Protein AF-A0A090WTW7-F1 (afdb_monomer_lite)

Sequence (293 aa):
MCQPIRVTKTFQPVNIKSKGSYGQWIDTGTNSAGWIRLRLKNLKKGQQVTIYYGEHLDPTSSGQPGRLQQMAYIGKGAAEEFAECRFSYKGYRYVQVKGYKTKITKDDVEVKFVHSDVPLVGNFESSDKTVDAVHDICRKSLIFNLHSIVTDCPNREKNGWLGDAVTGVEFGMANYDLAALMTKFTRDIFDTQTTEGALSPIAPANNYRKGKSTLWSSAGVHIPWYMYQYYGDTRLFENYWENMMRWVEYSWRNNNSKTKDGMFAEIYNDWVPPYDATYRGGGKLEVMKLSLL

Structure (mmCIF, N/CA/C/O backbone):
data_AF-A0A090WTW7-F1
#
_entry.id   AF-A0A090WTW7-F1
#
loop_
_atom_site.group_PDB
_atom_site.id
_atom_site.type_symbol
_atom_site.label_atom_id
_atom_site.label_alt_id
_atom_site.label_comp_id
_atom_site.label_asym_id
_atom_site.label_entity_id
_atom_site.label_seq_id
_atom_site.pdbx_PDB_ins_code
_atom_site.Cartn_x
_atom_site.Cartn_y
_atom_site.Cartn_z
_atom_site.occupancy
_atom_site.B_iso_or_equiv
_atom_site.auth_seq_id
_atom_site.auth_comp_id
_atom_site.auth_asym_id
_atom_site.auth_atom_id
_atom_site.pdbx_PDB_model_num
ATOM 1 N N . MET A 1 1 ? -9.842 -3.564 -17.906 1.00 64.31 1 MET A N 1
ATOM 2 C CA . MET A 1 1 ? -10.206 -3.058 -16.560 1.00 64.31 1 MET A CA 1
ATOM 3 C C . MET A 1 1 ? -9.353 -3.802 -15.543 1.00 64.31 1 MET A C 1
ATOM 5 O O . MET A 1 1 ? -9.198 -5.001 -15.723 1.00 64.31 1 MET A O 1
ATOM 9 N N . CYS A 1 2 ? -8.761 -3.126 -14.553 1.00 88.88 2 CYS A N 1
ATOM 10 C CA . CYS A 1 2 ? -7.989 -3.783 -13.485 1.00 88.88 2 CYS A CA 1
ATOM 11 C C . CYS A 1 2 ? -8.899 -4.224 -12.329 1.00 88.88 2 CYS A C 1
ATOM 13 O O . CYS A 1 2 ? -10.028 -3.738 -12.213 1.00 88.88 2 CYS A O 1
ATOM 15 N N . GLN A 1 3 ? -8.410 -5.120 -11.467 1.00 92.31 3 GLN A N 1
ATOM 16 C CA . GLN A 1 3 ? -9.140 -5.552 -10.276 1.00 92.31 3 GLN A CA 1
ATOM 17 C C . GLN A 1 3 ? -9.430 -4.345 -9.361 1.00 92.31 3 GLN A C 1
ATOM 19 O O . GLN A 1 3 ? -8.540 -3.517 -9.133 1.00 92.31 3 GLN A O 1
ATOM 24 N N . PRO A 1 4 ? -10.666 -4.200 -8.848 1.00 96.75 4 PRO A N 1
ATOM 25 C CA . PRO A 1 4 ? -11.023 -3.095 -7.969 1.00 96.75 4 PRO A CA 1
ATOM 26 C C . PRO A 1 4 ? -10.433 -3.291 -6.569 1.00 96.75 4 PRO A C 1
ATOM 28 O O . PRO A 1 4 ? -10.139 -4.408 -6.148 1.00 96.75 4 PRO A O 1
ATOM 31 N N . ILE A 1 5 ? -10.341 -2.202 -5.810 1.00 97.75 5 ILE A N 1
ATOM 32 C CA . ILE A 1 5 ? -10.064 -2.271 -4.373 1.00 97.75 5 ILE A CA 1
ATOM 33 C C . ILE A 1 5 ? -11.323 -2.768 -3.655 1.00 97.75 5 ILE A C 1
ATOM 35 O O . ILE A 1 5 ? -12.412 -2.229 -3.871 1.00 97.75 5 ILE A O 1
ATOM 39 N N . ARG A 1 6 ? -11.183 -3.775 -2.789 1.00 97.75 6 ARG A N 1
ATOM 40 C CA . ARG A 1 6 ? -12.284 -4.338 -1.992 1.00 97.75 6 ARG A CA 1
ATOM 41 C C . ARG A 1 6 ? -11.883 -4.537 -0.539 1.00 97.75 6 ARG A C 1
ATOM 43 O O . ARG A 1 6 ? -10.703 -4.574 -0.209 1.00 97.75 6 ARG A O 1
ATOM 50 N N . VAL A 1 7 ? -12.885 -4.715 0.322 1.00 98.19 7 VAL A N 1
ATOM 51 C CA . VAL A 1 7 ? -12.679 -5.387 1.608 1.00 98.19 7 VAL A CA 1
ATOM 52 C C . VAL A 1 7 ? -12.494 -6.875 1.312 1.00 98.19 7 VAL A C 1
ATOM 54 O O . VAL A 1 7 ? -13.468 -7.559 1.007 1.00 98.19 7 VAL A O 1
ATOM 57 N N . THR A 1 8 ? -11.263 -7.368 1.386 1.00 97.94 8 THR A N 1
ATOM 58 C CA . THR A 1 8 ? -10.912 -8.752 1.017 1.00 97.94 8 THR A CA 1
ATOM 59 C C . THR A 1 8 ? -10.988 -9.714 2.198 1.00 97.94 8 THR A C 1
ATOM 61 O O . THR A 1 8 ? -11.183 -10.914 2.023 1.00 97.94 8 THR A O 1
ATOM 64 N N . LYS A 1 9 ? -10.883 -9.198 3.429 1.00 97.88 9 LYS A N 1
ATOM 65 C CA . LYS A 1 9 ? -11.042 -9.983 4.658 1.00 97.88 9 LYS A CA 1
ATOM 66 C C . LYS A 1 9 ? -11.656 -9.148 5.775 1.00 97.88 9 LYS A C 1
ATOM 68 O O . LYS A 1 9 ? -11.300 -7.986 5.961 1.00 97.88 9 LYS A O 1
ATOM 73 N N . THR A 1 10 ? -12.553 -9.768 6.541 1.00 98.44 10 THR A N 1
ATOM 74 C CA . THR A 1 10 ? -13.079 -9.234 7.805 1.00 98.44 10 THR A CA 1
ATOM 75 C C . THR A 1 10 ? -12.818 -10.230 8.928 1.00 98.44 10 THR A C 1
ATOM 77 O O . THR A 1 10 ? -13.075 -11.419 8.755 1.00 98.44 10 THR A O 1
ATOM 80 N N . PHE A 1 11 ? -12.311 -9.766 10.069 1.00 98.50 11 PHE A N 1
ATOM 81 C CA . PHE A 1 11 ? -12.076 -10.605 11.249 1.00 98.50 11 PHE A CA 1
ATOM 82 C C . PHE A 1 11 ? -12.073 -9.771 12.536 1.00 98.50 11 PHE A C 1
ATOM 84 O O . PHE A 1 11 ? -12.052 -8.543 12.493 1.00 98.50 11 PHE A O 1
ATOM 91 N N . GLN A 1 12 ? -12.109 -10.439 13.686 1.00 98.62 12 GLN A N 1
ATOM 92 C CA . GLN A 1 12 ? -12.058 -9.793 14.998 1.00 98.62 12 GLN A CA 1
ATOM 93 C C . GLN A 1 12 ? -10.611 -9.578 15.470 1.00 98.62 12 GLN A C 1
ATOM 95 O O . GLN A 1 12 ? -9.732 -10.373 15.133 1.00 98.62 12 GLN A O 1
ATOM 100 N N . PRO A 1 13 ? -10.339 -8.556 16.298 1.00 98.44 13 PRO A N 1
ATOM 101 C CA . PRO A 1 13 ? -9.007 -8.340 16.848 1.00 98.44 13 PRO A CA 1
ATOM 102 C C . PRO A 1 13 ? -8.596 -9.441 17.834 1.00 98.44 13 PRO A C 1
ATOM 104 O O . PRO A 1 13 ? -9.422 -10.053 18.520 1.00 98.44 13 PRO A O 1
ATOM 107 N N . VAL A 1 14 ? -7.286 -9.647 17.982 1.00 98.44 14 VAL A N 1
ATOM 108 C CA . VAL A 1 14 ? -6.750 -10.674 18.888 1.00 98.44 14 VAL A CA 1
ATOM 109 C C . VAL A 1 14 ? -6.777 -10.232 20.349 1.00 98.44 14 VAL A C 1
ATOM 111 O O . VAL A 1 14 ? -6.921 -11.078 21.235 1.00 98.44 14 VAL A O 1
ATOM 114 N N . ASN A 1 15 ? -6.708 -8.924 20.622 1.00 98.19 15 ASN A N 1
ATOM 115 C CA . ASN A 1 15 ? -6.684 -8.392 21.984 1.00 98.19 15 ASN A CA 1
ATOM 116 C C . ASN A 1 15 ? -7.292 -6.986 22.088 1.00 98.19 15 ASN A C 1
ATOM 118 O O . ASN A 1 15 ? -7.131 -6.170 21.183 1.00 98.19 15 ASN A O 1
ATOM 122 N N . ILE A 1 16 ? -7.934 -6.691 23.224 1.00 98.00 16 ILE A N 1
ATOM 123 C CA . ILE A 1 16 ? -8.439 -5.357 23.571 1.00 98.00 16 ILE A CA 1
ATOM 124 C C . ILE A 1 16 ? -8.100 -5.061 25.033 1.00 98.00 16 ILE A C 1
ATOM 126 O O . ILE A 1 1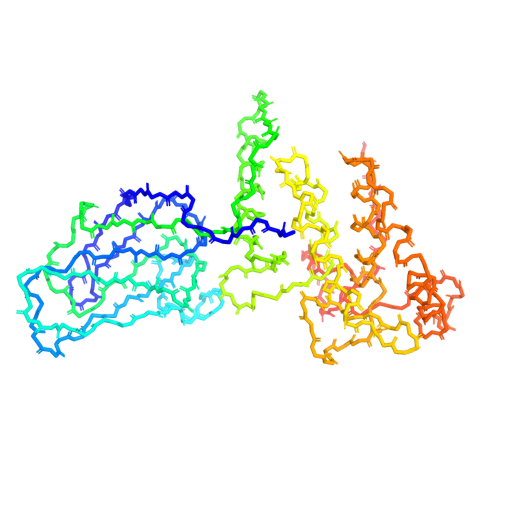6 ? -8.422 -5.844 25.926 1.00 98.00 16 ILE A O 1
ATOM 130 N N . LYS A 1 17 ? -7.466 -3.915 25.288 1.00 95.25 17 LYS A N 1
ATOM 131 C CA . LYS A 1 17 ? -7.082 -3.448 26.626 1.00 95.25 17 LYS A CA 1
ATOM 132 C C . LYS A 1 17 ? -7.617 -2.044 26.880 1.00 95.25 17 LYS A C 1
ATOM 134 O O . LYS A 1 17 ? -7.372 -1.133 26.096 1.00 95.25 17 LYS A O 1
ATOM 139 N N . SER A 1 18 ? -8.286 -1.841 28.011 1.00 88.94 18 SER A N 1
ATOM 140 C CA . SER A 1 18 ? -8.614 -0.494 28.489 1.00 88.94 18 SER A CA 1
ATOM 141 C C . SER A 1 18 ? -7.424 0.091 29.249 1.00 88.94 18 SER A C 1
ATOM 143 O O . SER A 1 18 ? -6.838 -0.597 30.082 1.00 88.94 18 SER A O 1
ATOM 145 N N . LYS A 1 19 ? -7.084 1.357 28.991 1.00 85.81 19 LYS A N 1
ATOM 146 C CA . LYS A 1 19 ? -6.134 2.132 29.806 1.00 85.81 19 LYS A CA 1
ATOM 147 C C . LYS A 1 19 ? -6.836 3.315 30.484 1.00 85.81 19 LYS A C 1
ATOM 149 O O . LYS A 1 19 ? -6.327 4.433 30.494 1.00 85.81 19 LYS A O 1
ATOM 154 N N . GLY A 1 20 ? -8.035 3.082 31.022 1.00 80.81 20 GLY A N 1
ATOM 155 C CA . GLY A 1 20 ? -8.785 4.082 31.785 1.00 80.81 20 GLY A CA 1
ATOM 156 C C . GLY A 1 20 ? -9.113 5.333 30.965 1.00 80.81 20 GLY A C 1
ATOM 157 O O . GLY A 1 20 ? -9.664 5.240 29.868 1.00 80.81 20 GLY A O 1
ATOM 158 N N . SER A 1 21 ? -8.769 6.514 31.489 1.00 79.31 21 SER A N 1
ATOM 159 C CA . SER A 1 21 ? -9.039 7.810 30.845 1.00 79.31 21 SER A CA 1
ATOM 160 C C . SER A 1 21 ? -8.303 8.013 29.514 1.00 79.31 21 SER A C 1
ATOM 162 O O . SER A 1 21 ? -8.725 8.845 28.712 1.00 79.31 21 SER A O 1
ATOM 164 N N . TYR A 1 22 ? -7.252 7.234 29.236 1.00 84.88 22 TYR A N 1
ATOM 165 C CA . TYR A 1 22 ? -6.467 7.341 28.004 1.00 84.88 22 TYR A CA 1
ATOM 166 C C . TYR A 1 22 ? -7.100 6.632 26.795 1.00 84.88 22 TYR A C 1
ATOM 168 O O . TYR A 1 22 ? -6.604 6.782 25.675 1.00 84.88 22 TYR A O 1
ATOM 176 N N . GLY A 1 23 ? -8.188 5.880 26.996 1.00 93.25 23 GLY A N 1
ATOM 177 C CA . GLY A 1 23 ? -8.914 5.172 25.940 1.00 93.25 23 GLY A CA 1
ATOM 178 C C . GLY A 1 23 ? -8.711 3.656 25.948 1.00 93.25 23 GLY A C 1
ATOM 179 O O . GLY A 1 23 ? -8.243 3.066 26.925 1.00 93.25 23 GLY A O 1
ATOM 180 N N . GLN A 1 24 ? -9.097 3.018 24.845 1.00 97.00 24 GLN A N 1
ATOM 181 C CA . GLN A 1 24 ? -9.091 1.563 24.681 1.00 97.00 24 GLN A CA 1
ATOM 182 C C . GLN A 1 24 ? -8.215 1.172 23.487 1.00 97.00 24 GLN A C 1
ATOM 184 O O . GLN A 1 24 ? -8.391 1.701 22.393 1.00 97.00 24 GLN A O 1
ATOM 189 N N . TRP A 1 25 ? -7.256 0.276 23.713 1.00 97.56 25 TRP A N 1
ATOM 190 C CA . TRP A 1 25 ? -6.296 -0.212 22.726 1.00 97.56 25 TRP A CA 1
ATOM 191 C C . TRP A 1 25 ? -6.752 -1.542 22.160 1.00 97.56 25 TRP A C 1
ATOM 193 O O . TRP A 1 25 ? -7.166 -2.425 22.907 1.00 97.56 25 TRP A O 1
ATOM 203 N N . ILE A 1 26 ? -6.604 -1.694 20.856 1.00 98.50 26 ILE A N 1
ATOM 204 C CA . ILE A 1 26 ? -6.940 -2.891 20.102 1.00 98.50 26 ILE A CA 1
ATOM 205 C C . ILE A 1 26 ? -5.663 -3.344 19.389 1.00 98.50 26 ILE A C 1
ATOM 207 O O . ILE A 1 26 ? -5.032 -2.550 18.692 1.00 98.50 26 ILE A O 1
ATOM 211 N N . ASP A 1 27 ? -5.287 -4.610 19.565 1.00 98.56 27 ASP A N 1
ATOM 212 C CA . ASP A 1 27 ? -4.287 -5.288 18.733 1.00 98.56 27 ASP A CA 1
ATOM 213 C C . ASP A 1 27 ? -5.035 -6.179 17.741 1.00 98.56 27 ASP A C 1
ATOM 215 O O . ASP A 1 27 ? -5.760 -7.098 18.137 1.00 98.56 27 ASP A O 1
ATOM 219 N N . THR A 1 28 ? -4.876 -5.895 16.452 1.00 98.38 28 THR A N 1
ATOM 220 C CA . THR A 1 28 ? -5.474 -6.705 15.382 1.00 98.38 28 THR A CA 1
ATOM 221 C C . THR A 1 28 ? -4.712 -8.009 15.139 1.00 98.38 28 THR A C 1
ATOM 223 O O . THR A 1 28 ? -5.261 -8.933 14.553 1.00 98.38 28 THR A O 1
ATOM 226 N N . GLY A 1 29 ? -3.478 -8.120 15.639 1.00 97.50 29 GLY A N 1
ATOM 227 C CA . GLY A 1 29 ? -2.634 -9.312 15.563 1.00 97.50 29 GLY A CA 1
ATOM 228 C C . GLY A 1 29 ? -1.665 -9.324 14.385 1.00 97.50 29 GLY A C 1
ATOM 229 O O . GLY A 1 29 ? -0.719 -10.106 14.389 1.00 97.50 29 GLY A O 1
ATOM 230 N N . THR A 1 30 ? -1.839 -8.450 13.393 1.00 96.44 30 THR A N 1
ATOM 231 C CA . THR A 1 30 ? -0.948 -8.369 12.230 1.00 96.44 30 THR A CA 1
ATOM 232 C C . THR A 1 30 ? -0.948 -6.961 11.647 1.00 96.44 30 THR A C 1
ATOM 234 O O . THR A 1 30 ? -1.943 -6.250 11.764 1.00 96.44 30 THR A O 1
ATOM 237 N N . ASN A 1 31 ? 0.173 -6.537 11.060 1.00 97.12 31 ASN A N 1
ATOM 238 C CA . ASN A 1 31 ? 0.213 -5.261 10.354 1.00 97.12 31 ASN A CA 1
ATOM 239 C C . ASN A 1 31 ? -0.531 -5.392 9.022 1.00 97.12 31 ASN A C 1
ATOM 241 O O . ASN A 1 31 ? -0.412 -6.416 8.348 1.00 97.12 31 ASN A O 1
ATOM 245 N N . SER A 1 32 ? -1.326 -4.387 8.672 1.00 96.94 32 SER A N 1
ATOM 246 C CA . SER A 1 32 ? -2.230 -4.452 7.525 1.00 96.94 32 SER A CA 1
ATOM 247 C C . SER A 1 32 ? -2.573 -3.083 6.957 1.00 96.94 32 SER A C 1
ATOM 249 O O . SER A 1 32 ? -2.323 -2.063 7.594 1.00 96.94 32 SER A O 1
ATOM 251 N N . ALA A 1 33 ? -3.187 -3.069 5.774 1.00 97.81 33 ALA A N 1
ATOM 252 C CA . ALA A 1 33 ? -3.803 -1.885 5.191 1.00 97.81 33 ALA A CA 1
ATOM 253 C C . ALA A 1 33 ? -5.335 -1.990 5.214 1.00 97.81 33 ALA A C 1
ATOM 255 O O . ALA A 1 33 ? -5.911 -3.010 4.828 1.00 97.81 33 ALA A O 1
ATOM 256 N N . GLY A 1 34 ? -5.998 -0.926 5.673 1.00 97.38 34 GLY A N 1
ATOM 257 C CA . GLY A 1 34 ? -7.458 -0.833 5.690 1.00 97.38 34 GLY A CA 1
ATOM 258 C C . GLY A 1 34 ? -7.993 0.063 6.802 1.00 97.38 34 GLY A C 1
ATOM 259 O O . GLY A 1 34 ? -7.484 1.162 7.029 1.00 97.38 34 GLY A O 1
ATOM 260 N N . TRP A 1 35 ? -9.043 -0.386 7.486 1.00 98.19 35 TRP A N 1
ATOM 261 C CA . TRP A 1 35 ? -9.653 0.306 8.628 1.00 98.19 35 TRP A CA 1
ATOM 262 C C . TRP A 1 35 ? -10.379 -0.688 9.539 1.00 98.19 35 TRP A C 1
ATOM 264 O O . TRP A 1 35 ? -10.494 -1.867 9.212 1.00 98.19 35 TRP A O 1
ATOM 274 N N . ILE A 1 36 ? -10.886 -0.214 10.678 1.00 98.38 36 ILE A N 1
ATOM 275 C CA . ILE A 1 36 ? -11.851 -0.977 11.472 1.00 98.38 36 ILE A CA 1
ATOM 276 C C . ILE A 1 36 ? -13.262 -0.427 11.260 1.00 98.38 36 ILE A C 1
ATOM 278 O O . ILE A 1 36 ? -13.441 0.772 11.027 1.00 98.38 36 ILE A O 1
ATOM 282 N N . ARG A 1 37 ? -14.262 -1.295 11.389 1.00 98.62 37 ARG A N 1
ATOM 283 C CA . ARG A 1 37 ? -15.645 -0.913 11.672 1.00 98.62 37 ARG A CA 1
ATOM 284 C C . ARG A 1 37 ? -15.890 -1.154 13.156 1.00 98.62 37 ARG A C 1
ATOM 286 O O . ARG A 1 37 ? -15.757 -2.278 13.636 1.00 98.62 37 ARG A O 1
ATOM 293 N N . LEU A 1 38 ? -16.202 -0.085 13.880 1.00 98.69 38 LEU A N 1
ATOM 294 C CA . LEU A 1 38 ? -16.411 -0.106 15.325 1.00 98.69 38 LEU A CA 1
ATOM 295 C C . LEU A 1 38 ? -17.889 0.105 15.644 1.00 98.69 38 LEU A C 1
ATOM 297 O O . LEU A 1 38 ? -18.465 1.134 15.288 1.00 98.69 38 LEU A O 1
ATOM 301 N N . ARG A 1 39 ? -18.480 -0.849 16.357 1.00 98.62 39 ARG A N 1
ATOM 302 C CA . ARG A 1 39 ? -19.827 -0.754 16.913 1.00 98.62 39 ARG A CA 1
ATOM 303 C C . ARG A 1 39 ? -19.821 0.136 18.152 1.00 98.62 39 ARG A C 1
ATOM 305 O O . ARG A 1 39 ? -19.074 -0.093 19.101 1.00 98.62 39 ARG A O 1
ATOM 312 N N . LEU A 1 40 ? -20.675 1.151 18.145 1.00 98.31 40 LEU A N 1
ATOM 313 C CA . LEU A 1 40 ? -20.808 2.162 19.185 1.00 98.31 40 LEU A CA 1
ATOM 314 C C . LEU A 1 40 ? -22.225 2.103 19.756 1.00 98.31 40 LEU A C 1
ATOM 316 O O . LEU A 1 40 ? -23.196 2.473 19.108 1.00 98.31 40 LEU A O 1
ATOM 320 N N . LYS A 1 41 ? -22.336 1.629 20.993 1.00 97.25 41 LYS A N 1
ATOM 321 C CA . LYS A 1 41 ? -23.594 1.515 21.742 1.00 97.25 41 LYS A CA 1
ATOM 322 C C . LYS A 1 41 ? -23.856 2.770 22.567 1.00 97.25 41 LYS A C 1
ATOM 324 O O . LYS A 1 41 ? -22.952 3.203 23.292 1.00 97.25 41 LYS A O 1
ATOM 329 N N . ASN A 1 42 ? -25.084 3.286 22.494 1.00 95.69 42 ASN A N 1
ATOM 330 C CA . ASN A 1 42 ? -25.605 4.415 23.273 1.00 95.69 42 ASN A CA 1
ATOM 331 C C . ASN A 1 42 ? -24.700 5.660 23.244 1.00 95.69 42 ASN A C 1
ATOM 333 O O . ASN A 1 42 ? -24.456 6.297 24.273 1.00 95.69 42 ASN A O 1
ATOM 337 N N . LEU A 1 43 ? -24.148 5.989 22.073 1.00 97.31 43 LEU A N 1
ATOM 338 C CA . LEU A 1 43 ? -23.303 7.167 21.915 1.00 97.31 43 LEU A CA 1
ATOM 339 C C . LEU A 1 43 ? -24.177 8.426 21.935 1.00 97.31 43 LEU A C 1
ATOM 341 O O . LEU A 1 43 ? -25.121 8.534 21.158 1.00 97.31 43 LEU A O 1
ATOM 345 N N . LYS A 1 44 ? -23.883 9.396 22.811 1.00 97.31 44 LYS A N 1
ATOM 346 C CA . LYS A 1 44 ? -24.712 10.607 22.911 1.00 97.31 44 LYS A CA 1
ATOM 347 C C . LYS A 1 44 ? -24.648 11.416 21.614 1.00 97.31 44 LYS A C 1
ATOM 349 O O . LYS A 1 44 ? -23.589 11.514 20.991 1.00 97.31 44 LYS A O 1
ATOM 354 N N . LYS A 1 45 ? -25.758 12.062 21.244 1.00 98.12 45 LYS A N 1
ATOM 355 C CA . LYS A 1 45 ? -25.779 13.002 20.115 1.00 98.12 45 LYS A CA 1
ATOM 356 C C . LYS A 1 45 ? -24.710 14.083 20.317 1.00 98.12 45 LYS A C 1
ATOM 358 O O . LYS A 1 45 ? -24.660 14.704 21.375 1.00 98.12 45 LYS A O 1
ATOM 363 N N . GLY A 1 46 ? -23.843 14.275 19.324 1.00 98.25 46 GLY A N 1
ATOM 364 C CA . GLY A 1 46 ? -22.725 15.223 19.378 1.00 98.25 46 GLY A CA 1
ATOM 365 C C . GLY A 1 46 ? -21.471 14.726 20.113 1.00 98.25 46 GLY A C 1
ATOM 366 O O . GLY A 1 46 ? -20.445 15.399 20.065 1.00 98.25 46 GLY A O 1
ATOM 367 N N . GLN A 1 47 ? -21.496 13.556 20.763 1.00 97.81 47 GLN A N 1
ATOM 368 C CA . GLN A 1 47 ? -20.298 12.989 21.386 1.00 97.81 47 GLN A CA 1
ATOM 369 C C . GLN A 1 47 ? -19.325 12.508 20.308 1.00 97.81 47 GLN A C 1
ATOM 371 O O . GLN A 1 47 ? -19.687 11.702 19.452 1.00 97.81 47 GLN A O 1
ATOM 376 N N . GLN A 1 48 ? -18.078 12.969 20.381 1.00 97.94 48 GLN A N 1
ATOM 377 C CA . GLN A 1 48 ? -17.018 12.548 19.473 1.00 97.94 48 GLN A CA 1
ATOM 378 C C . GLN A 1 48 ? -16.292 11.299 19.983 1.00 97.94 48 GLN A C 1
ATOM 380 O O . GLN A 1 48 ? -15.855 11.240 21.134 1.00 97.94 48 GLN A O 1
ATOM 385 N N . VAL A 1 49 ? -16.089 10.339 19.084 1.00 97.94 49 VAL A N 1
ATOM 386 C CA . VAL A 1 49 ? -15.158 9.220 19.243 1.00 97.94 49 VAL A CA 1
ATOM 387 C C . VAL A 1 49 ? -14.024 9.396 18.242 1.00 97.94 49 VAL A C 1
ATOM 389 O O . VAL A 1 49 ? -14.277 9.495 17.043 1.00 97.94 49 VAL A O 1
ATOM 392 N N . THR A 1 50 ? -12.780 9.421 18.718 1.00 97.75 50 THR A N 1
ATOM 393 C CA . THR A 1 50 ? -11.590 9.474 17.855 1.00 97.75 50 THR A CA 1
ATOM 394 C C . THR A 1 50 ? -10.904 8.116 17.845 1.00 97.75 50 THR A C 1
ATOM 396 O O . THR A 1 50 ? -10.668 7.529 18.902 1.00 97.75 50 THR A O 1
ATOM 399 N N . ILE A 1 51 ? -10.574 7.626 16.654 1.00 98.12 51 ILE A N 1
ATOM 400 C CA . ILE A 1 51 ? -9.921 6.340 16.423 1.00 98.12 51 ILE A CA 1
ATOM 401 C C . ILE A 1 51 ? -8.561 6.617 15.787 1.00 98.12 51 ILE A C 1
ATOM 403 O O . ILE A 1 51 ? -8.506 7.151 14.679 1.00 98.12 51 ILE A O 1
ATOM 407 N N . TYR A 1 52 ? -7.486 6.262 16.484 1.00 97.69 52 TYR A N 1
ATOM 408 C CA . TYR A 1 52 ? -6.101 6.389 16.028 1.00 97.69 52 TYR A CA 1
ATOM 409 C C . TYR A 1 52 ? -5.567 5.040 15.569 1.00 97.69 52 TYR A C 1
ATOM 411 O O . TYR A 1 52 ? -5.873 4.026 16.191 1.00 97.69 52 TYR A O 1
ATOM 419 N N . TYR A 1 53 ? -4.739 5.039 14.533 1.00 97.69 53 TYR A N 1
ATOM 420 C CA . TYR A 1 53 ? -4.166 3.850 13.906 1.00 97.69 53 TYR A CA 1
ATOM 421 C C . TYR A 1 53 ? -2.640 3.952 13.918 1.00 97.69 53 TYR A C 1
ATOM 423 O O . TYR A 1 53 ? -2.101 5.037 13.710 1.00 97.69 53 TYR A O 1
ATOM 431 N N . GLY A 1 54 ? -1.944 2.843 14.164 1.00 97.19 54 GLY A N 1
ATOM 432 C CA . GLY A 1 54 ? -0.485 2.824 14.164 1.00 97.19 54 GLY A CA 1
ATOM 433 C C . GLY A 1 54 ? 0.118 1.439 13.964 1.00 97.19 54 GLY A C 1
ATOM 434 O O . GLY A 1 54 ? -0.495 0.412 14.270 1.00 97.19 54 GLY A O 1
ATOM 435 N N . GLU A 1 55 ? 1.344 1.416 13.456 1.00 96.94 55 GLU A N 1
ATOM 436 C CA . GLU A 1 55 ? 2.153 0.199 13.332 1.00 96.94 55 GLU A CA 1
ATOM 437 C C . GLU A 1 55 ? 2.912 -0.090 14.630 1.00 96.94 55 GLU A C 1
ATOM 439 O O . GLU A 1 55 ? 3.100 -1.249 14.991 1.00 96.94 55 GLU A O 1
ATOM 444 N N . HIS A 1 56 ? 3.270 0.952 15.390 1.00 95.50 56 HIS A N 1
ATOM 445 C CA . HIS A 1 56 ? 3.789 0.804 16.753 1.00 95.50 56 HIS A CA 1
ATOM 446 C C . HIS A 1 56 ? 2.656 0.742 17.786 1.00 95.50 56 HIS A C 1
ATOM 448 O O . HIS A 1 56 ? 1.556 1.251 17.557 1.00 95.50 56 HIS A O 1
ATOM 454 N N . LEU A 1 57 ? 2.948 0.163 18.957 1.00 94.94 57 LEU A N 1
ATOM 455 C CA . LEU A 1 57 ? 1.972 -0.127 20.018 1.00 94.94 57 LEU A CA 1
ATOM 456 C C . LEU A 1 57 ? 1.185 1.095 20.520 1.00 94.94 57 LEU A C 1
ATOM 458 O O . LEU A 1 57 ? 0.056 0.942 20.991 1.00 94.94 57 LEU A O 1
ATOM 462 N N . ASP A 1 58 ? 1.776 2.289 20.463 1.00 94.06 58 ASP A N 1
ATOM 463 C CA . ASP A 1 58 ? 1.097 3.551 20.761 1.00 94.06 58 ASP A CA 1
ATOM 464 C C . ASP A 1 58 ? 0.780 4.311 19.463 1.00 94.06 58 ASP A C 1
ATOM 466 O O . ASP A 1 58 ? 1.660 5.012 18.952 1.00 94.06 58 ASP A O 1
ATOM 470 N N . PRO A 1 59 ? -0.463 4.230 18.945 1.00 95.12 59 PRO A N 1
ATOM 471 C CA . PRO A 1 59 ? -0.900 4.913 17.722 1.00 95.12 59 PRO A CA 1
ATOM 472 C C . PRO A 1 59 ? -0.735 6.435 17.725 1.00 95.12 59 PRO A C 1
ATOM 474 O O . PRO A 1 59 ? -0.820 7.058 16.672 1.00 95.12 59 PRO A O 1
ATOM 477 N N . THR A 1 60 ? -0.526 7.046 18.894 1.00 94.00 60 THR A N 1
ATOM 478 C CA . THR A 1 60 ? -0.359 8.499 19.031 1.00 94.00 60 THR A CA 1
ATOM 479 C C . THR A 1 60 ? 1.090 8.941 19.203 1.00 94.00 60 THR A C 1
ATOM 481 O O . THR A 1 60 ? 1.355 10.141 19.267 1.00 94.00 60 THR A O 1
ATOM 484 N N . SER A 1 61 ? 2.032 7.996 19.249 1.00 93.25 61 SER A N 1
ATOM 485 C CA . SER A 1 61 ? 3.457 8.295 19.362 1.00 93.25 61 SER A CA 1
ATOM 486 C C . SER A 1 61 ? 3.972 9.069 18.145 1.00 93.25 61 SER A C 1
ATOM 488 O O . SER A 1 61 ? 3.643 8.757 16.999 1.00 93.25 61 SER A O 1
ATOM 490 N N . SER A 1 62 ? 4.857 10.039 18.381 1.00 90.31 62 SER A N 1
ATOM 491 C CA . SER A 1 62 ? 5.567 10.766 17.321 1.00 90.31 62 SER A CA 1
ATOM 492 C C . SER A 1 62 ? 6.485 9.870 16.482 1.00 90.31 62 SER A C 1
ATOM 494 O O . SER A 1 62 ? 6.834 10.245 15.366 1.00 90.31 62 SER A O 1
ATOM 496 N N . GLY A 1 63 ? 6.844 8.686 16.991 1.00 90.94 63 GLY A N 1
ATOM 497 C CA . GLY A 1 63 ? 7.644 7.691 16.280 1.00 90.94 63 GLY A CA 1
ATOM 498 C C . GLY A 1 63 ? 6.858 6.834 15.284 1.00 90.94 63 GLY A C 1
ATOM 499 O O . GLY A 1 63 ? 7.435 5.906 14.730 1.00 90.94 63 GLY A O 1
ATOM 500 N N . GLN A 1 64 ? 5.558 7.075 15.077 1.00 92.75 64 GLN A N 1
ATOM 501 C CA . GLN A 1 64 ? 4.774 6.320 14.095 1.00 92.75 64 GLN A CA 1
ATOM 502 C C . GLN A 1 64 ? 5.237 6.605 12.654 1.00 92.75 64 GLN A C 1
ATOM 504 O O . GLN A 1 64 ? 5.369 7.777 12.270 1.00 92.75 64 GLN A O 1
ATOM 509 N N . PRO A 1 65 ? 5.404 5.569 11.812 1.00 84.69 65 PRO A N 1
ATOM 510 C CA . PRO A 1 65 ? 5.578 5.768 10.382 1.00 84.69 65 PRO A CA 1
ATOM 511 C C . PRO A 1 65 ? 4.313 6.417 9.806 1.00 84.69 65 PRO A C 1
ATOM 513 O O . PRO A 1 65 ? 3.189 5.996 10.067 1.00 84.69 65 PRO A O 1
ATOM 516 N N . GLY A 1 66 ? 4.486 7.511 9.062 1.00 79.56 66 GLY A N 1
ATOM 517 C CA . GLY A 1 66 ? 3.349 8.270 8.528 1.00 79.56 66 GLY A CA 1
ATOM 518 C C . GLY A 1 66 ? 2.652 9.192 9.527 1.00 79.56 66 GLY A C 1
ATOM 519 O O . GLY A 1 66 ? 1.587 9.722 9.205 1.00 79.56 66 GLY A O 1
ATOM 520 N N . ARG A 1 67 ? 3.273 9.443 10.692 1.00 86.25 67 ARG A N 1
ATOM 521 C CA . ARG A 1 67 ? 2.756 10.321 11.753 1.00 86.25 67 ARG A CA 1
ATOM 522 C C . ARG A 1 67 ? 1.346 9.887 12.194 1.00 86.25 67 ARG A C 1
ATOM 524 O O . ARG A 1 67 ? 1.039 8.703 12.252 1.00 86.25 67 ARG A O 1
ATOM 531 N N . LEU A 1 68 ? 0.500 10.846 12.567 1.00 92.38 68 LEU A N 1
ATOM 532 C CA . LEU A 1 68 ? -0.804 10.597 13.171 1.00 92.38 68 LEU A CA 1
ATOM 533 C C . LEU A 1 68 ? -1.846 10.177 12.122 1.00 92.38 68 LEU A C 1
ATOM 535 O O . LEU A 1 68 ? -2.338 11.009 11.361 1.00 92.38 68 LEU A O 1
ATOM 539 N N . GLN A 1 69 ? -2.236 8.903 12.133 1.00 94.56 69 GLN A N 1
ATOM 540 C CA . GLN A 1 69 ? -3.334 8.369 11.324 1.00 94.56 69 GLN A CA 1
ATOM 541 C C . GLN A 1 69 ? -4.599 8.266 12.187 1.00 94.56 69 GLN A C 1
ATOM 543 O O . GLN A 1 69 ? -4.599 7.584 13.212 1.00 94.56 69 GLN A O 1
ATOM 548 N N . GLN A 1 70 ? -5.693 8.935 11.804 1.00 95.75 70 GLN A N 1
ATOM 549 C CA . GLN A 1 70 ? -6.916 8.957 12.619 1.00 95.75 70 GLN A CA 1
ATOM 550 C C . GLN A 1 70 ? -8.211 9.105 11.811 1.00 95.75 70 GLN A C 1
ATOM 552 O O . GLN A 1 70 ? -8.209 9.524 10.655 1.00 95.75 70 GLN A O 1
ATOM 557 N N . MET A 1 71 ? -9.335 8.804 12.456 1.00 96.62 71 MET A N 1
ATOM 558 C CA . MET A 1 71 ? -10.669 9.253 12.054 1.00 96.62 71 MET A CA 1
ATOM 559 C C . MET A 1 71 ? -11.477 9.672 13.283 1.00 96.62 71 MET A C 1
ATOM 561 O O . MET A 1 71 ? -11.188 9.236 14.398 1.00 96.62 71 MET A O 1
ATOM 565 N N . ALA A 1 72 ? -12.522 10.466 13.072 1.00 96.69 72 ALA A N 1
ATOM 566 C CA . ALA A 1 72 ? -13.492 10.804 14.103 1.00 96.69 72 ALA A CA 1
ATOM 567 C C . ALA A 1 72 ? -14.903 10.396 13.668 1.00 96.69 72 ALA A C 1
ATOM 569 O O . ALA A 1 72 ? -15.230 10.423 12.481 1.00 96.69 72 ALA A O 1
ATOM 570 N N . TYR A 1 73 ? -15.731 10.028 14.639 1.00 97.94 73 TYR A N 1
ATOM 571 C CA . TYR A 1 73 ? -17.154 9.765 14.464 1.00 97.94 73 TYR A CA 1
ATOM 572 C C . TYR A 1 73 ? -17.946 10.584 15.484 1.00 97.94 73 TYR A C 1
ATOM 574 O O . TYR A 1 73 ? -17.584 10.618 16.661 1.00 97.94 73 TYR A O 1
ATOM 582 N N . ILE A 1 74 ? -19.013 11.246 15.033 1.00 98.25 74 ILE A N 1
ATOM 583 C CA . ILE A 1 74 ? -19.885 12.067 15.877 1.00 98.25 74 ILE A CA 1
ATOM 584 C C . ILE A 1 74 ? -21.200 11.324 16.085 1.00 98.25 74 ILE A C 1
ATOM 586 O O . ILE A 1 74 ? -21.880 10.984 15.117 1.00 98.25 74 ILE A O 1
ATOM 590 N N . GLY A 1 75 ? -21.549 11.085 17.349 1.00 97.94 75 GLY A N 1
ATOM 591 C CA . GLY A 1 75 ? -22.757 10.359 17.716 1.00 97.94 75 GLY A CA 1
ATOM 592 C C . GLY A 1 75 ? -24.024 11.042 17.234 1.00 97.94 75 GLY A C 1
ATOM 593 O O . GLY A 1 75 ? -24.171 12.266 17.316 1.00 97.94 75 GLY A O 1
ATOM 594 N N . LYS A 1 76 ? -24.962 10.229 16.761 1.00 97.94 76 LYS A N 1
ATOM 595 C CA . LYS A 1 76 ? -26.301 10.654 16.347 1.00 97.94 76 LYS A CA 1
ATOM 596 C C . LYS A 1 76 ? -27.298 10.559 17.502 1.00 97.94 76 LYS A C 1
ATOM 598 O O . LYS A 1 76 ? -28.326 11.230 17.455 1.00 97.94 76 LYS A O 1
ATOM 603 N N . GLY A 1 77 ? -26.966 9.807 18.554 1.00 96.94 77 GLY A N 1
ATOM 604 C CA . GLY A 1 77 ? -27.834 9.574 19.708 1.00 96.94 77 GLY A CA 1
ATOM 605 C C . GLY A 1 77 ? -28.654 8.291 19.600 1.00 96.94 77 GLY A C 1
ATOM 606 O O . GLY A 1 77 ? -29.655 8.173 20.299 1.00 96.94 77 GLY A O 1
ATOM 607 N N . ALA A 1 78 ? -28.283 7.363 18.712 1.00 97.19 78 ALA A N 1
ATOM 608 C CA . ALA A 1 78 ? -29.003 6.105 18.544 1.00 97.19 78 ALA A CA 1
ATOM 609 C C . ALA A 1 78 ? -28.538 5.044 19.558 1.00 97.19 78 ALA A C 1
ATOM 611 O O . ALA A 1 78 ? -27.450 5.132 20.135 1.00 97.19 78 ALA A O 1
ATOM 612 N N . ALA A 1 79 ? -29.366 4.013 19.758 1.00 96.06 79 ALA A N 1
ATOM 613 C CA . ALA A 1 79 ? -29.025 2.883 20.625 1.00 96.06 79 ALA A CA 1
ATOM 614 C C . ALA A 1 79 ? -27.765 2.144 20.135 1.00 96.06 79 ALA A C 1
ATOM 616 O O . ALA A 1 79 ? -26.930 1.717 20.936 1.00 96.06 79 ALA A O 1
ATOM 617 N N . GLU A 1 80 ? -27.597 2.052 18.815 1.00 97.38 80 GLU A N 1
ATOM 618 C CA . GLU A 1 80 ? -26.445 1.440 18.163 1.00 97.38 80 GLU A CA 1
ATOM 619 C C . GLU A 1 80 ? -26.057 2.222 16.901 1.00 97.38 80 GLU A C 1
ATOM 621 O O . GLU A 1 80 ? -26.906 2.629 16.107 1.00 97.38 80 GLU A O 1
ATOM 626 N N . GLU A 1 81 ? -24.756 2.444 16.731 1.00 98.00 81 GLU A N 1
ATOM 627 C CA . GLU A 1 81 ? -24.147 3.158 15.612 1.00 98.00 81 GLU A CA 1
ATOM 628 C C . GLU A 1 81 ? -22.853 2.451 15.172 1.00 98.00 81 GLU A C 1
ATOM 630 O O . GLU A 1 81 ? -22.259 1.693 15.938 1.00 98.00 81 GLU A O 1
ATOM 635 N N . PHE A 1 82 ? -22.380 2.713 13.950 1.00 98.00 82 PHE A N 1
ATOM 636 C CA . PHE A 1 82 ? -21.128 2.146 13.436 1.00 98.00 82 PHE A CA 1
ATOM 637 C C . PHE A 1 82 ? -20.202 3.248 12.923 1.00 98.00 82 PHE A C 1
ATOM 639 O O . PHE A 1 82 ? -20.555 3.989 12.004 1.00 98.00 82 PHE A O 1
ATOM 646 N N . ALA A 1 83 ? -19.003 3.325 13.497 1.00 97.81 83 ALA A N 1
ATOM 647 C CA . ALA A 1 83 ? -17.925 4.155 12.985 1.00 97.81 83 ALA A CA 1
ATOM 648 C C . ALA A 1 83 ? -17.090 3.352 11.986 1.00 97.81 83 ALA A C 1
ATOM 650 O O . ALA A 1 83 ? -16.439 2.377 12.356 1.00 97.81 83 ALA A O 1
ATOM 651 N N . GLU A 1 84 ? -17.101 3.776 10.724 1.00 96.81 84 GLU A N 1
ATOM 652 C CA . GLU A 1 84 ? -16.342 3.146 9.646 1.00 96.81 84 GLU A CA 1
ATOM 653 C C . GLU A 1 84 ? -15.897 4.193 8.620 1.00 96.81 84 GLU A C 1
ATOM 655 O O . GLU A 1 84 ? -16.654 5.098 8.263 1.00 96.81 84 GLU A O 1
ATOM 660 N N . CYS A 1 85 ? -14.651 4.094 8.155 1.00 89.00 85 CYS A N 1
ATOM 661 C CA . CYS A 1 85 ? -14.119 4.996 7.139 1.00 89.00 85 CYS A CA 1
ATOM 662 C C . CYS A 1 85 ? -14.375 4.430 5.739 1.00 89.00 85 CYS A C 1
ATOM 664 O O . CYS A 1 85 ? -14.115 3.259 5.507 1.00 89.00 85 CYS A O 1
ATOM 666 N N . ARG A 1 86 ? -14.838 5.261 4.795 1.00 88.62 86 ARG A N 1
ATOM 667 C CA . ARG A 1 86 ? -15.101 4.834 3.403 1.00 88.62 86 ARG A CA 1
ATOM 668 C C . ARG A 1 86 ? -14.183 5.474 2.359 1.00 88.62 86 ARG A C 1
ATOM 670 O O . ARG A 1 86 ? -14.121 4.992 1.238 1.00 88.62 86 ARG A O 1
ATOM 677 N N . PHE A 1 87 ? -13.477 6.546 2.726 1.00 93.69 87 PHE A N 1
ATOM 678 C CA . PHE A 1 87 ? -12.690 7.376 1.799 1.00 93.69 87 PHE A CA 1
ATOM 679 C C . PHE A 1 87 ? -11.215 7.510 2.206 1.00 93.69 87 PHE A C 1
ATOM 681 O O . PHE A 1 87 ? -10.508 8.390 1.731 1.00 93.69 87 PHE A O 1
ATOM 688 N N . SER A 1 88 ? -10.742 6.668 3.129 1.00 93.56 88 SER A N 1
ATOM 689 C CA . SER A 1 88 ? -9.339 6.619 3.543 1.00 93.56 88 SER A CA 1
ATOM 690 C C . SER A 1 88 ? -9.014 5.264 4.170 1.00 93.56 88 SER A C 1
ATOM 692 O O . SER A 1 88 ? -9.799 4.727 4.955 1.00 93.56 88 SER A O 1
ATOM 694 N N . TYR A 1 89 ? -7.820 4.752 3.892 1.00 96.31 89 TYR A N 1
ATOM 695 C CA . TYR A 1 89 ? -7.242 3.572 4.536 1.00 96.31 89 TYR A CA 1
ATOM 696 C C . TYR A 1 89 ? -5.992 3.952 5.341 1.00 96.31 89 TYR A C 1
ATOM 698 O O . TYR A 1 89 ? -5.457 5.051 5.186 1.00 96.31 89 TYR A O 1
ATOM 706 N N . LYS A 1 90 ? -5.540 3.063 6.222 1.00 96.88 90 LYS A N 1
ATOM 707 C CA . LYS A 1 90 ? -4.392 3.248 7.116 1.00 96.88 90 LYS A CA 1
ATOM 708 C C . LYS A 1 90 ? -3.527 1.996 7.057 1.00 96.88 90 LYS A C 1
ATOM 710 O O . LYS A 1 90 ? -4.085 0.911 6.917 1.00 96.88 90 LYS A O 1
ATOM 715 N N . GLY A 1 91 ? -2.215 2.152 7.196 1.00 96.88 91 GLY A N 1
ATOM 716 C CA . GLY A 1 91 ? -1.301 1.068 7.553 1.00 96.88 91 GLY A CA 1
ATOM 717 C C . GLY A 1 91 ? -1.252 0.947 9.073 1.00 96.88 91 GLY A C 1
ATOM 718 O O . GLY A 1 91 ? -0.972 1.944 9.741 1.00 96.88 91 GLY A O 1
ATOM 719 N N . TYR A 1 92 ? -1.631 -0.204 9.628 1.00 97.62 92 TYR A N 1
ATOM 720 C CA . TYR A 1 92 ? -1.732 -0.380 11.074 1.00 97.62 92 TYR A CA 1
ATOM 721 C C . TYR A 1 92 ? -1.768 -1.841 11.523 1.00 97.62 92 TYR A C 1
ATOM 723 O O . TYR A 1 92 ? -2.273 -2.733 10.836 1.00 97.62 92 TYR A O 1
ATOM 731 N N . ARG A 1 93 ? -1.338 -2.034 12.771 1.00 98.00 93 ARG A N 1
ATOM 732 C CA . ARG A 1 93 ? -1.650 -3.203 13.602 1.00 98.00 93 ARG A CA 1
ATOM 733 C C . ARG A 1 93 ? -2.453 -2.807 14.838 1.00 98.00 93 ARG A C 1
ATOM 735 O O . ARG A 1 93 ? -3.343 -3.546 15.265 1.00 98.00 93 ARG A O 1
ATOM 742 N N . TYR A 1 94 ? -2.132 -1.651 15.411 1.00 98.25 94 TYR A N 1
ATOM 743 C CA . TYR A 1 94 ? -2.671 -1.174 16.673 1.00 98.25 94 TYR A CA 1
ATOM 744 C C . TYR A 1 94 ? -3.661 -0.039 16.449 1.00 98.25 94 TYR A C 1
ATOM 746 O O . TYR A 1 94 ? -3.450 0.842 15.614 1.00 98.25 94 TYR A O 1
ATOM 754 N N . VAL A 1 95 ? -4.742 -0.051 17.226 1.00 98.25 95 VAL A N 1
ATOM 755 C CA . VAL A 1 95 ? -5.768 0.994 17.209 1.00 98.25 95 VAL A CA 1
ATOM 756 C C . VAL A 1 95 ? -6.004 1.501 18.623 1.00 98.25 95 VAL A C 1
ATOM 758 O O . VAL A 1 95 ? -6.023 0.720 19.570 1.00 98.25 95 VAL A O 1
ATOM 761 N N . GLN A 1 96 ? -6.210 2.806 18.776 1.00 98.00 96 GLN A N 1
ATOM 762 C CA . GLN A 1 96 ? -6.607 3.424 20.037 1.00 98.00 96 GLN A CA 1
ATOM 763 C C . GLN A 1 96 ? -7.917 4.185 19.849 1.00 98.00 96 GLN A C 1
ATOM 765 O O . GLN A 1 96 ? -8.018 5.069 19.002 1.00 98.00 96 GLN A O 1
ATOM 770 N N . VAL A 1 97 ? -8.906 3.881 20.684 1.00 98.19 97 VAL A N 1
ATOM 771 C CA . VAL A 1 97 ? -10.210 4.548 20.699 1.00 98.19 97 VAL A CA 1
ATOM 772 C C . VAL A 1 97 ? -10.288 5.494 21.896 1.00 98.19 97 VAL A C 1
ATOM 774 O O . VAL A 1 97 ? -10.185 5.061 23.046 1.00 98.19 97 VAL A O 1
ATOM 777 N N . LYS A 1 98 ? -10.494 6.789 21.634 1.00 97.12 98 LYS A N 1
ATOM 778 C CA . LYS A 1 98 ? -10.714 7.846 22.637 1.00 97.12 98 LYS A CA 1
ATOM 779 C C . LYS A 1 98 ? -12.126 8.417 22.530 1.00 97.12 98 LYS A C 1
ATOM 781 O O . LYS A 1 98 ? -12.746 8.376 21.473 1.00 97.12 98 LYS A O 1
ATOM 786 N N . GLY A 1 99 ? -12.635 8.966 23.633 1.00 95.12 99 GLY A N 1
ATOM 787 C CA . GLY A 1 99 ? -13.976 9.565 23.680 1.00 95.12 99 GLY A CA 1
ATOM 788 C C . GLY A 1 99 ? -15.124 8.554 23.798 1.00 95.12 99 GLY A C 1
ATOM 789 O O . GLY A 1 99 ? -16.284 8.956 23.813 1.00 95.12 99 GLY A O 1
ATOM 790 N N . TYR A 1 100 ? -14.826 7.257 23.950 1.00 95.19 100 TYR A N 1
ATOM 791 C CA . TYR A 1 100 ? -15.814 6.190 24.135 1.00 95.19 100 TYR A CA 1
ATOM 792 C C . TYR A 1 100 ? -15.557 5.412 25.433 1.00 95.19 100 TYR A C 1
ATOM 794 O O . TYR A 1 100 ? -14.556 4.703 25.555 1.00 95.19 100 TYR A O 1
ATOM 802 N N . LYS A 1 101 ? -16.446 5.584 26.424 1.00 89.88 101 LYS A N 1
ATOM 803 C CA . LYS A 1 101 ? -16.297 5.010 27.777 1.00 89.88 101 LYS A CA 1
ATOM 804 C C . LYS A 1 101 ? -16.851 3.590 27.912 1.00 89.88 101 LYS A C 1
ATOM 806 O O . LYS A 1 101 ? -16.420 2.862 28.801 1.00 89.88 101 LYS A O 1
ATOM 811 N N . THR A 1 102 ? -17.800 3.199 27.065 1.00 93.38 102 THR A N 1
ATOM 812 C CA . THR A 1 102 ? -18.352 1.840 27.067 1.00 93.38 102 THR A CA 1
ATOM 813 C C . THR A 1 102 ? -17.256 0.847 26.691 1.00 93.38 102 THR A C 1
ATOM 815 O O . THR A 1 102 ? -16.503 1.083 25.745 1.00 93.38 102 THR A O 1
ATOM 818 N N . LYS A 1 103 ? -17.152 -0.258 27.437 1.00 95.19 103 LYS A N 1
ATOM 819 C CA . LYS A 1 103 ? -16.152 -1.304 27.191 1.00 95.19 103 LYS A CA 1
ATOM 820 C C . LYS A 1 103 ? -16.349 -1.902 25.796 1.00 95.19 103 LYS A C 1
ATOM 822 O O . LYS A 1 103 ? -17.418 -2.430 25.507 1.00 95.19 103 LYS A O 1
ATOM 827 N N . ILE A 1 104 ? -15.306 -1.839 24.973 1.00 97.62 104 ILE A N 1
ATOM 828 C CA . ILE A 1 104 ? -15.257 -2.464 23.651 1.00 97.62 104 ILE A CA 1
ATOM 829 C C . ILE A 1 104 ? -14.888 -3.937 23.837 1.00 97.62 104 ILE A C 1
ATOM 831 O O . ILE A 1 104 ? -13.918 -4.275 24.521 1.00 97.62 104 ILE A O 1
ATOM 835 N N . THR A 1 105 ? -15.671 -4.813 23.225 1.00 97.38 105 THR A N 1
ATOM 836 C CA . THR A 1 105 ? -15.420 -6.254 23.132 1.00 97.38 105 THR A CA 1
ATOM 837 C C . THR A 1 105 ? -14.981 -6.628 21.718 1.00 97.38 105 THR A C 1
ATOM 839 O O . THR A 1 105 ? -15.085 -5.821 20.795 1.00 97.38 105 THR A O 1
ATOM 842 N N . LYS A 1 106 ? -14.476 -7.852 21.525 1.00 98.00 106 LYS A N 1
ATOM 843 C CA . LYS A 1 106 ? -14.075 -8.327 20.189 1.00 98.00 106 LYS A CA 1
ATOM 844 C C . LYS A 1 106 ? -15.239 -8.301 19.193 1.00 98.00 106 LYS A C 1
ATOM 846 O O . LYS A 1 106 ? -15.027 -7.945 18.042 1.00 98.00 106 LYS A O 1
ATOM 851 N N . ASP A 1 107 ? -16.459 -8.556 19.664 1.00 98.12 107 ASP A N 1
ATOM 852 C CA . ASP A 1 107 ? -17.685 -8.515 18.855 1.00 98.12 107 ASP A CA 1
ATOM 853 C C . ASP A 1 107 ? -18.113 -7.096 18.458 1.00 98.12 107 ASP A C 1
ATOM 855 O O . ASP A 1 107 ? -19.018 -6.921 17.647 1.00 98.12 107 ASP A O 1
ATOM 859 N N . ASP A 1 108 ? -17.498 -6.065 19.041 1.00 98.44 108 ASP A N 1
ATOM 860 C CA . ASP A 1 108 ? -17.736 -4.675 18.656 1.00 98.44 108 ASP A CA 1
ATOM 861 C C . ASP A 1 108 ? -16.788 -4.207 17.541 1.00 98.44 108 ASP A C 1
ATOM 863 O O . ASP A 1 108 ? -16.948 -3.091 17.049 1.00 98.44 108 ASP A O 1
ATOM 867 N N . VAL A 1 109 ? -15.794 -5.013 17.152 1.00 98.69 109 VAL A N 1
ATOM 868 C CA . VAL A 1 109 ? -14.729 -4.601 16.229 1.00 98.69 109 VAL A CA 1
ATOM 869 C C . VAL A 1 109 ? -14.613 -5.569 15.062 1.00 98.69 109 VAL A C 1
ATOM 871 O O . VAL A 1 109 ? -14.279 -6.740 15.226 1.00 98.69 109 VAL A O 1
ATOM 874 N N . GLU A 1 110 ? -14.771 -5.034 13.860 1.00 98.69 110 GLU A N 1
ATOM 875 C CA . GLU A 1 110 ? -14.441 -5.721 12.619 1.00 98.69 110 GLU A CA 1
ATOM 876 C C . GLU A 1 110 ? -13.195 -5.073 12.001 1.00 98.69 110 GLU A C 1
ATOM 878 O O . GLU A 1 110 ? -13.224 -3.912 11.594 1.00 98.69 110 GLU A O 1
ATOM 883 N N . VAL A 1 111 ? -12.097 -5.818 11.912 1.00 98.56 111 VAL A N 1
ATOM 884 C CA . VAL A 1 111 ? -10.881 -5.423 11.191 1.00 98.56 111 VAL A CA 1
ATOM 885 C C . VAL A 1 111 ? -11.088 -5.703 9.708 1.00 98.56 111 VAL A C 1
ATOM 887 O O . VAL A 1 111 ? -11.408 -6.833 9.339 1.00 98.56 111 VAL A O 1
ATOM 890 N N . LYS A 1 112 ? -10.921 -4.684 8.860 1.00 98.31 112 LYS A N 1
ATOM 891 C CA . LYS A 1 112 ? -11.127 -4.759 7.409 1.00 98.31 112 LYS A CA 1
ATOM 892 C C . LYS A 1 112 ? -9.781 -4.685 6.701 1.00 98.31 112 LYS A C 1
ATOM 894 O O . LYS A 1 112 ? -9.135 -3.637 6.733 1.00 98.31 112 LYS A O 1
ATOM 899 N N . PHE A 1 113 ? -9.377 -5.773 6.051 1.00 98.12 113 PHE A N 1
ATOM 900 C CA . PHE A 1 113 ? -8.292 -5.725 5.070 1.00 98.12 113 PHE A CA 1
ATOM 901 C C . PHE A 1 113 ? -8.819 -5.157 3.770 1.00 98.12 113 PHE A C 1
ATOM 903 O O . PHE A 1 113 ? -9.874 -5.580 3.294 1.00 98.12 113 PHE A O 1
ATOM 910 N N . VAL A 1 114 ? -8.087 -4.193 3.227 1.00 98.06 114 VAL A N 1
ATOM 911 C CA . VAL A 1 114 ? -8.471 -3.466 2.026 1.00 98.06 114 VAL A CA 1
ATOM 912 C C . VAL A 1 114 ? -7.260 -3.380 1.117 1.00 98.06 114 VAL A C 1
ATOM 914 O O . VAL A 1 114 ? -6.199 -2.951 1.555 1.00 98.06 114 VAL A O 1
ATOM 917 N N . HIS A 1 115 ? -7.419 -3.845 -0.117 1.00 98.06 115 HIS A N 1
ATOM 918 C CA . HIS A 1 115 ? -6.424 -3.785 -1.188 1.00 98.06 115 HIS A CA 1
ATOM 919 C C . HIS A 1 115 ? -7.102 -4.133 -2.526 1.00 98.06 115 HIS A C 1
ATOM 921 O O . HIS A 1 115 ? -8.287 -4.482 -2.556 1.00 98.06 115 HIS A O 1
ATOM 927 N N . SER A 1 116 ? -6.376 -4.016 -3.641 1.00 98.06 116 SER A N 1
ATOM 928 C CA . SER A 1 116 ? -6.788 -4.543 -4.947 1.00 98.06 116 SER A CA 1
ATOM 929 C C . SER A 1 116 ? -7.100 -6.035 -4.825 1.00 98.06 116 SER A C 1
ATOM 931 O O . SER A 1 116 ? -6.276 -6.791 -4.313 1.00 98.06 116 SER A O 1
ATOM 933 N N . ASP A 1 117 ? -8.271 -6.459 -5.292 1.00 97.81 117 ASP A N 1
ATOM 934 C CA . ASP A 1 117 ? -8.773 -7.834 -5.168 1.00 97.81 117 ASP A CA 1
ATOM 935 C C . ASP A 1 117 ? -8.122 -8.774 -6.198 1.00 97.81 117 ASP A C 1
ATOM 937 O O . ASP A 1 117 ? -8.764 -9.258 -7.130 1.00 97.81 117 ASP A O 1
ATOM 941 N N . VAL A 1 118 ? -6.803 -8.937 -6.085 1.00 97.62 118 VAL A N 1
ATOM 942 C CA . VAL A 1 118 ? -5.999 -9.797 -6.959 1.00 97.62 118 VAL A CA 1
ATOM 943 C C . VAL A 1 118 ? -6.061 -11.256 -6.477 1.00 97.62 118 VAL A C 1
ATOM 945 O O . VAL A 1 118 ? -5.906 -11.502 -5.276 1.00 97.62 118 VAL A O 1
ATOM 948 N N . PRO A 1 119 ? -6.283 -12.237 -7.374 1.00 97.31 119 PRO A N 1
ATOM 949 C CA . PRO A 1 119 ? -6.287 -13.651 -7.007 1.00 97.31 119 PRO A CA 1
ATOM 950 C C . PRO A 1 119 ? -4.941 -14.104 -6.437 1.00 97.31 119 PRO A C 1
ATOM 952 O O . PRO A 1 119 ? -3.894 -13.747 -6.970 1.00 97.31 119 PRO A O 1
ATOM 955 N N . LEU A 1 120 ? -4.963 -14.930 -5.390 1.00 97.31 120 LEU A N 1
ATOM 956 C CA . LEU A 1 120 ? -3.785 -15.672 -4.936 1.00 97.31 120 LEU A CA 1
ATOM 957 C C . LEU A 1 120 ? -3.599 -16.892 -5.850 1.00 97.31 120 LEU A C 1
ATOM 959 O O . LEU A 1 120 ? -4.509 -17.713 -5.949 1.00 97.31 120 LEU A O 1
ATOM 963 N N . VAL A 1 121 ? -2.443 -17.006 -6.501 1.00 97.56 121 VAL A N 1
ATOM 964 C CA . VAL A 1 121 ? -2.131 -18.091 -7.456 1.00 97.56 121 VAL A CA 1
ATOM 965 C C . VAL A 1 121 ? -0.887 -18.890 -7.077 1.00 97.56 121 VAL A C 1
ATOM 967 O O . VAL A 1 121 ? -0.709 -20.004 -7.560 1.00 97.56 121 VAL A O 1
ATOM 970 N N . GLY A 1 122 ? -0.050 -18.345 -6.193 1.00 95.62 122 GLY A N 1
ATOM 971 C CA . GLY A 1 122 ? 1.138 -19.007 -5.671 1.00 95.62 122 GLY A CA 1
ATOM 972 C C . GLY A 1 122 ? 0.966 -19.481 -4.234 1.00 95.62 122 GLY A C 1
ATOM 973 O O . GLY A 1 122 ? 0.205 -18.913 -3.444 1.00 95.62 122 GLY A O 1
ATOM 974 N N . ASN A 1 123 ? 1.723 -20.516 -3.888 1.00 95.38 123 ASN A N 1
ATOM 975 C CA . ASN A 1 123 ? 1.894 -20.983 -2.522 1.00 95.38 123 ASN A CA 1
ATOM 976 C C . ASN A 1 123 ? 3.362 -21.346 -2.289 1.00 95.38 123 ASN A C 1
ATOM 978 O O . ASN A 1 123 ? 4.036 -21.827 -3.198 1.00 95.38 123 ASN A O 1
ATOM 982 N N . PHE A 1 124 ? 3.830 -21.150 -1.061 1.00 97.19 124 PHE A N 1
ATOM 983 C CA . PHE A 1 124 ? 5.182 -21.486 -0.641 1.00 97.19 124 PHE A CA 1
ATOM 984 C C . PHE A 1 124 ? 5.131 -22.208 0.704 1.00 97.19 124 PHE A C 1
ATOM 986 O O . PHE A 1 124 ? 4.432 -21.770 1.618 1.00 97.19 124 PHE A O 1
ATOM 993 N N . GLU A 1 125 ? 5.888 -23.293 0.820 1.00 97.50 125 GLU A N 1
ATOM 994 C CA . GLU A 1 125 ? 6.141 -23.994 2.073 1.00 97.50 125 GLU A CA 1
ATOM 995 C C . GLU A 1 125 ? 7.560 -24.560 2.047 1.00 97.50 125 GLU A C 1
ATOM 997 O O . GLU A 1 125 ? 8.051 -25.008 1.009 1.00 97.50 125 GLU A O 1
ATOM 1002 N N . SER A 1 126 ? 8.208 -24.556 3.205 1.00 98.12 126 SER A N 1
ATOM 1003 C CA . SER A 1 126 ? 9.522 -25.141 3.401 1.00 98.12 126 SER A CA 1
ATOM 1004 C C . SER A 1 126 ? 9.603 -25.928 4.713 1.00 98.12 126 SER A C 1
ATOM 1006 O O . SER A 1 126 ? 8.725 -25.877 5.584 1.00 98.12 126 SER A O 1
ATOM 1008 N N . SER A 1 127 ? 10.699 -26.671 4.870 1.00 98.38 127 SER A N 1
ATOM 1009 C CA . SER A 1 127 ? 11.033 -27.341 6.128 1.00 98.38 127 SER A CA 1
ATOM 1010 C C . SER A 1 127 ? 11.493 -26.372 7.223 1.00 98.38 127 SER A C 1
ATOM 1012 O O . SER A 1 127 ? 11.523 -26.760 8.389 1.00 98.38 127 SER A O 1
ATOM 1014 N N . ASP A 1 128 ? 11.852 -25.129 6.877 1.00 98.44 128 ASP A N 1
ATOM 1015 C CA . ASP A 1 128 ? 12.294 -24.105 7.825 1.00 98.44 128 ASP A CA 1
ATOM 1016 C C . ASP A 1 128 ? 11.189 -23.066 8.054 1.00 98.44 128 ASP A C 1
ATOM 1018 O O . ASP A 1 128 ? 10.899 -22.207 7.220 1.00 98.44 128 ASP A O 1
ATOM 1022 N N . LYS A 1 129 ? 10.596 -23.097 9.250 1.00 98.00 129 LYS A N 1
ATOM 1023 C CA . LYS A 1 129 ? 9.500 -22.190 9.614 1.00 98.00 129 LYS A CA 1
ATOM 1024 C C . LYS A 1 129 ? 9.912 -20.720 9.683 1.00 98.00 129 LYS A C 1
ATOM 1026 O O . LYS A 1 129 ? 9.043 -19.851 9.622 1.00 98.00 129 LYS A O 1
ATOM 1031 N N . THR A 1 130 ? 11.206 -20.423 9.750 1.00 98.38 130 THR A N 1
ATOM 1032 C CA . THR A 1 130 ? 11.725 -19.058 9.610 1.00 98.38 130 THR A CA 1
ATOM 1033 C C . THR A 1 130 ? 11.547 -18.556 8.183 1.00 98.38 130 THR A C 1
ATOM 1035 O O . THR A 1 130 ? 11.080 -17.436 7.984 1.00 98.38 130 THR A O 1
ATOM 1038 N N . VAL A 1 131 ? 11.858 -19.387 7.187 1.00 98.25 131 VAL A N 1
ATOM 1039 C CA . VAL A 1 131 ? 11.708 -19.034 5.768 1.00 98.25 131 VAL A CA 1
ATOM 1040 C C . VAL A 1 131 ? 10.229 -18.868 5.420 1.00 98.25 131 VAL A C 1
ATOM 1042 O O . VAL A 1 131 ? 9.861 -17.877 4.787 1.00 98.25 131 VAL A O 1
ATOM 1045 N N . ASP A 1 132 ? 9.366 -19.755 5.925 1.00 98.19 132 ASP A N 1
ATOM 1046 C CA . ASP A 1 132 ? 7.908 -19.619 5.787 1.00 98.19 132 ASP A CA 1
ATOM 1047 C C . ASP A 1 132 ? 7.411 -18.280 6.367 1.00 98.19 132 ASP A C 1
ATOM 1049 O O . ASP A 1 132 ? 6.592 -17.585 5.758 1.00 98.19 132 ASP A O 1
ATOM 1053 N N . ALA A 1 133 ? 7.929 -17.884 7.535 1.00 97.50 133 ALA A N 1
ATOM 1054 C CA . ALA A 1 133 ? 7.570 -16.625 8.180 1.00 97.50 133 ALA A CA 1
ATOM 1055 C C . ALA A 1 133 ? 8.056 -15.398 7.390 1.00 97.50 133 ALA A C 1
ATOM 1057 O O . ALA A 1 133 ? 7.305 -14.430 7.254 1.00 97.50 133 ALA A O 1
ATOM 1058 N N . VAL A 1 134 ? 9.277 -15.433 6.840 1.00 98.06 134 VAL A N 1
ATOM 1059 C CA . VAL A 1 134 ? 9.804 -14.362 5.974 1.00 98.06 134 VAL A CA 1
ATOM 1060 C C . VAL A 1 134 ? 8.941 -14.221 4.723 1.00 98.06 134 VAL A C 1
ATOM 1062 O O . VAL A 1 134 ? 8.509 -13.112 4.406 1.00 98.06 134 VAL A O 1
ATOM 1065 N N . HIS A 1 135 ? 8.612 -15.332 4.062 1.00 98.00 135 HIS A N 1
ATOM 1066 C CA . HIS A 1 135 ? 7.738 -15.323 2.893 1.00 98.00 135 HIS A CA 1
ATOM 1067 C C . HIS A 1 135 ? 6.363 -14.713 3.212 1.00 98.00 135 HIS A C 1
ATOM 1069 O O . HIS A 1 135 ? 5.876 -13.855 2.474 1.00 98.00 135 HIS A O 1
ATOM 1075 N N . ASP A 1 136 ? 5.737 -15.095 4.332 1.00 97.06 136 ASP A N 1
ATOM 1076 C CA . ASP A 1 136 ? 4.439 -14.542 4.735 1.00 97.06 136 ASP A CA 1
ATOM 1077 C C . ASP A 1 136 ? 4.508 -13.036 5.049 1.00 97.06 136 ASP A C 1
ATOM 1079 O O . ASP A 1 136 ? 3.577 -12.300 4.707 1.00 97.06 136 ASP A O 1
ATOM 1083 N N . ILE A 1 137 ? 5.612 -12.547 5.630 1.00 97.19 137 ILE A N 1
ATOM 1084 C CA . ILE A 1 137 ? 5.850 -11.107 5.822 1.00 97.19 137 ILE A CA 1
ATOM 1085 C C . ILE A 1 137 ? 5.972 -10.398 4.469 1.00 97.19 137 ILE A C 1
ATOM 1087 O O . ILE A 1 137 ? 5.266 -9.415 4.251 1.00 97.19 137 ILE A O 1
ATOM 1091 N N . CYS A 1 138 ? 6.804 -10.892 3.548 1.00 97.56 138 CYS A N 1
ATOM 1092 C CA . CYS A 1 138 ? 6.971 -10.311 2.211 1.00 97.56 138 CYS A CA 1
ATOM 1093 C C . CYS A 1 138 ? 5.641 -10.264 1.447 1.00 97.56 138 CYS A C 1
ATOM 1095 O O . CYS A 1 138 ? 5.259 -9.226 0.906 1.00 97.56 138 CYS A O 1
ATOM 1097 N N . ARG A 1 139 ? 4.884 -11.364 1.480 1.00 97.44 139 ARG A N 1
ATOM 1098 C CA . ARG A 1 139 ? 3.572 -11.476 0.842 1.00 97.44 139 ARG A CA 1
ATOM 1099 C C . ARG A 1 139 ? 2.565 -10.478 1.414 1.00 97.44 139 ARG A C 1
ATOM 1101 O O . ARG A 1 139 ? 1.886 -9.797 0.646 1.00 97.44 139 ARG A O 1
ATOM 1108 N N . LYS A 1 140 ? 2.486 -10.346 2.744 1.00 96.75 140 LYS A N 1
ATOM 1109 C CA . LYS A 1 140 ? 1.629 -9.344 3.404 1.00 96.75 140 LYS A CA 1
ATOM 1110 C C . LYS A 1 140 ? 2.046 -7.919 3.049 1.00 96.75 140 LYS A C 1
ATOM 1112 O O . LYS A 1 140 ? 1.191 -7.104 2.712 1.00 96.75 140 LYS A O 1
ATOM 1117 N N . SER A 1 141 ? 3.342 -7.622 3.096 1.00 96.56 141 SER A N 1
ATOM 1118 C CA . SER A 1 141 ? 3.873 -6.302 2.746 1.00 96.56 141 SER A CA 1
ATOM 1119 C C . SER A 1 141 ? 3.523 -5.913 1.314 1.00 96.56 141 SER A C 1
ATOM 1121 O O . SER A 1 141 ? 3.116 -4.777 1.077 1.00 96.56 141 SER A O 1
ATOM 1123 N N . LEU A 1 142 ? 3.605 -6.855 0.373 1.00 97.50 142 LEU A N 1
ATOM 1124 C CA . LEU A 1 142 ? 3.211 -6.616 -1.007 1.00 97.50 142 LEU A CA 1
ATOM 1125 C C . LEU A 1 142 ? 1.702 -6.377 -1.134 1.00 97.50 142 LEU A C 1
ATOM 1127 O O . LEU A 1 142 ? 1.295 -5.337 -1.644 1.00 97.50 142 LEU A O 1
ATOM 1131 N N . ILE A 1 143 ? 0.861 -7.314 -0.676 1.00 97.88 143 ILE A N 1
ATOM 1132 C CA . ILE A 1 143 ? -0.588 -7.245 -0.925 1.00 97.88 143 ILE A CA 1
ATOM 1133 C C . ILE A 1 143 ? -1.221 -5.996 -0.302 1.00 97.88 143 ILE A C 1
ATOM 1135 O O . ILE A 1 143 ? -2.088 -5.374 -0.909 1.00 97.88 143 ILE A O 1
ATOM 1139 N N . PHE A 1 144 ? -0.737 -5.557 0.864 1.00 98.00 144 PHE A N 1
ATOM 1140 C CA . PHE A 1 144 ? -1.206 -4.326 1.505 1.00 98.00 144 PHE A CA 1
ATOM 1141 C C . PHE A 1 144 ? -0.710 -3.042 0.831 1.00 98.00 144 PHE A C 1
ATOM 1143 O O . PHE A 1 144 ? -1.268 -1.973 1.082 1.00 98.00 144 PHE A O 1
ATOM 1150 N N . ASN A 1 145 ? 0.267 -3.143 -0.066 1.00 98.31 145 ASN A N 1
ATOM 1151 C CA . ASN A 1 145 ? 0.709 -2.062 -0.939 1.00 98.31 145 ASN A CA 1
ATOM 1152 C C . ASN A 1 145 ? 0.040 -2.084 -2.326 1.00 98.31 145 ASN A C 1
ATOM 1154 O O . ASN A 1 145 ? 0.310 -1.220 -3.153 1.00 98.31 145 ASN A O 1
ATOM 1158 N N . LEU A 1 146 ? -0.887 -3.009 -2.594 1.00 97.88 146 LEU A N 1
ATOM 1159 C CA . LEU A 1 146 ? -1.673 -2.995 -3.828 1.00 97.88 146 LEU A CA 1
ATOM 1160 C C . LEU A 1 146 ? -2.970 -2.214 -3.606 1.00 97.88 146 LEU A C 1
ATOM 1162 O O . LEU A 1 146 ? -3.964 -2.756 -3.139 1.00 97.88 146 LEU A O 1
ATOM 1166 N N . HIS A 1 147 ? -2.979 -0.927 -3.943 1.00 97.00 147 HIS A N 1
ATOM 1167 C CA . HIS A 1 147 ? -4.157 -0.057 -3.830 1.00 97.00 147 HIS A CA 1
ATOM 1168 C C . HIS A 1 147 ? -4.401 0.658 -5.155 1.00 97.00 147 HIS A C 1
ATOM 1170 O O . HIS A 1 147 ? -4.125 1.846 -5.291 1.00 97.00 147 HIS A O 1
ATOM 1176 N N . SER A 1 148 ? -4.901 -0.070 -6.161 1.00 95.75 148 SER A N 1
ATOM 1177 C CA . SER A 1 148 ? -5.031 0.355 -7.575 1.00 95.75 148 SER A CA 1
ATOM 1178 C C . SER A 1 148 ? -3.722 0.671 -8.323 1.00 95.75 148 SER A C 1
ATOM 1180 O O . SER A 1 148 ? -3.732 0.769 -9.552 1.00 95.75 148 SER A O 1
ATOM 1182 N N . ILE A 1 149 ? -2.624 0.810 -7.583 1.00 96.88 149 ILE A N 1
ATOM 1183 C CA . ILE A 1 149 ? -1.223 0.973 -7.985 1.00 96.88 149 ILE A CA 1
ATOM 1184 C C . ILE A 1 149 ? -0.350 0.204 -6.976 1.00 96.88 149 ILE A C 1
ATOM 1186 O O . ILE A 1 149 ? -0.869 -0.251 -5.951 1.00 96.88 149 ILE A O 1
ATOM 1190 N N . VAL A 1 150 ? 0.948 0.071 -7.251 1.00 97.25 150 VAL A N 1
ATOM 1191 C CA . VAL A 1 150 ? 1.929 -0.543 -6.337 1.00 97.25 150 VAL A CA 1
ATOM 1192 C C . VAL A 1 150 ? 2.539 0.549 -5.462 1.00 97.25 150 VAL A C 1
ATOM 1194 O O . VAL A 1 150 ? 3.379 1.291 -5.948 1.00 97.25 150 VAL A O 1
ATOM 1197 N N . THR A 1 151 ? 2.095 0.698 -4.213 1.00 98.00 151 THR A N 1
ATOM 1198 C CA . THR A 1 151 ? 2.578 1.757 -3.312 1.00 98.00 151 THR A CA 1
ATOM 1199 C C . THR A 1 151 ? 3.861 1.380 -2.567 1.00 98.00 151 THR A C 1
ATOM 1201 O O . THR A 1 151 ? 4.109 0.207 -2.319 1.00 98.00 151 THR A O 1
ATOM 1204 N N . ASP A 1 152 ? 4.642 2.374 -2.143 1.00 96.38 152 ASP A N 1
ATOM 1205 C CA . ASP A 1 152 ? 5.818 2.192 -1.274 1.00 96.38 152 ASP A CA 1
ATOM 1206 C C . ASP A 1 152 ? 5.438 1.782 0.158 1.00 96.38 152 ASP A C 1
ATOM 1208 O O . ASP A 1 152 ? 6.022 0.879 0.759 1.00 96.38 152 ASP A O 1
ATOM 1212 N N . CYS A 1 153 ? 4.433 2.452 0.726 1.00 96.12 153 CYS A N 1
ATOM 1213 C CA . CYS A 1 153 ? 3.935 2.154 2.058 1.00 96.12 153 CYS A CA 1
ATOM 1214 C C . CYS A 1 153 ? 2.433 2.452 2.195 1.00 96.12 153 CYS A C 1
ATOM 1216 O O . CYS A 1 153 ? 1.928 3.428 1.632 1.00 96.12 153 CYS A O 1
ATOM 1218 N N . PRO A 1 154 ? 1.696 1.690 3.028 1.00 95.56 154 PRO A N 1
ATOM 1219 C CA . PRO A 1 154 ? 0.265 1.903 3.227 1.00 95.56 154 PRO A CA 1
ATOM 1220 C C . PRO A 1 154 ? -0.058 2.966 4.291 1.00 95.56 154 PRO A C 1
ATOM 1222 O O . PRO A 1 154 ? -1.234 3.236 4.549 1.00 95.56 154 PRO A O 1
ATOM 1225 N N . ASN A 1 155 ? 0.953 3.555 4.942 1.00 92.38 155 ASN A N 1
ATOM 1226 C CA . ASN A 1 155 ? 0.781 4.518 6.035 1.00 92.38 155 ASN A CA 1
ATOM 1227 C C . ASN A 1 155 ? 1.065 5.977 5.616 1.00 92.38 155 ASN A C 1
ATOM 1229 O O . ASN A 1 155 ? 0.157 6.805 5.700 1.00 92.38 155 ASN A O 1
ATOM 1233 N N . ARG A 1 156 ? 2.285 6.298 5.160 1.00 91.88 156 ARG A N 1
ATOM 1234 C CA . ARG A 1 156 ? 2.799 7.670 4.994 1.00 91.88 156 ARG A CA 1
ATOM 1235 C C . ARG A 1 156 ? 2.518 8.263 3.620 1.00 91.88 156 ARG A C 1
ATOM 1237 O O . ARG A 1 156 ? 1.815 9.264 3.536 1.00 91.88 156 ARG A O 1
ATOM 1244 N N . GLU A 1 157 ? 3.143 7.706 2.588 1.00 94.00 157 GLU A N 1
ATOM 1245 C CA . GLU A 1 157 ? 3.215 8.320 1.258 1.00 94.00 157 GLU A CA 1
ATOM 1246 C C . GLU A 1 157 ? 2.148 7.770 0.337 1.00 94.00 157 GLU A C 1
ATOM 1248 O O . GLU A 1 157 ? 1.377 8.549 -0.219 1.00 94.00 157 GLU A O 1
ATOM 1253 N N . LYS A 1 158 ? 2.070 6.434 0.243 1.00 95.31 158 LYS A N 1
ATOM 1254 C CA . LYS A 1 158 ? 1.125 5.726 -0.627 1.00 95.31 158 LYS A CA 1
ATOM 1255 C C . LYS A 1 158 ? 1.348 6.077 -2.100 1.00 95.31 158 LYS A C 1
ATOM 1257 O O . LYS A 1 158 ? 0.401 6.135 -2.883 1.00 95.31 158 LYS A O 1
ATOM 1262 N N . ASN A 1 159 ? 2.602 6.342 -2.457 1.00 96.81 159 ASN A N 1
ATOM 1263 C CA . ASN A 1 159 ? 3.011 6.736 -3.795 1.00 96.81 159 ASN A CA 1
ATOM 1264 C C . ASN A 1 159 ? 3.451 5.503 -4.575 1.00 96.81 159 ASN A C 1
ATOM 1266 O O . ASN A 1 159 ? 4.061 4.599 -4.009 1.00 96.81 159 ASN A O 1
ATOM 1270 N N . GLY A 1 160 ? 3.190 5.486 -5.882 1.00 97.50 160 GLY A N 1
ATOM 1271 C CA . GLY A 1 160 ? 3.644 4.403 -6.746 1.00 97.50 160 GLY A CA 1
ATOM 1272 C C . GLY A 1 160 ? 5.109 4.531 -7.137 1.00 97.50 160 GLY A C 1
ATOM 1273 O O . GLY A 1 160 ? 5.409 4.791 -8.300 1.00 97.50 160 GLY A O 1
ATOM 1274 N N . TRP A 1 161 ? 6.015 4.432 -6.163 1.00 97.94 161 TRP A N 1
ATOM 1275 C CA . TRP A 1 161 ? 7.453 4.507 -6.402 1.00 97.94 161 TRP A CA 1
ATOM 1276 C C . TRP A 1 161 ? 7.927 3.340 -7.273 1.00 97.94 161 TRP A C 1
ATOM 1278 O O . TRP A 1 161 ? 7.662 2.171 -7.002 1.00 97.94 161 TRP A O 1
ATOM 1288 N N . LEU A 1 162 ? 8.613 3.673 -8.364 1.00 97.81 162 LEU A N 1
ATOM 1289 C CA . LEU A 1 162 ? 8.878 2.718 -9.434 1.00 97.81 162 LEU A CA 1
ATOM 1290 C C . LEU A 1 162 ? 10.072 1.802 -9.158 1.00 97.81 162 LEU A C 1
ATOM 1292 O O . LEU A 1 162 ? 10.037 0.649 -9.571 1.00 97.81 162 LEU A O 1
ATOM 1296 N N . GLY A 1 163 ? 11.079 2.260 -8.409 1.00 96.38 163 GLY A N 1
ATOM 1297 C CA . GLY A 1 163 ? 12.175 1.393 -7.960 1.00 96.38 163 GLY A CA 1
ATOM 1298 C C . GLY A 1 163 ? 11.671 0.268 -7.052 1.00 96.38 163 GLY A C 1
ATOM 1299 O O . GLY A 1 163 ? 12.014 -0.893 -7.250 1.00 96.38 163 GLY A O 1
ATOM 1300 N N . ASP A 1 164 ? 10.774 0.600 -6.125 1.00 97.31 164 ASP A N 1
ATOM 1301 C CA . ASP A 1 164 ? 10.088 -0.335 -5.231 1.00 97.31 164 ASP A CA 1
ATOM 1302 C C . ASP A 1 164 ? 9.223 -1.332 -6.023 1.00 97.31 164 ASP A C 1
ATOM 1304 O O . ASP A 1 164 ? 9.183 -2.525 -5.723 1.00 97.31 164 ASP A O 1
ATOM 1308 N N . ALA A 1 165 ? 8.563 -0.868 -7.090 1.00 97.31 165 ALA A N 1
ATOM 1309 C CA . ALA A 1 165 ? 7.813 -1.747 -7.981 1.00 97.31 165 ALA A CA 1
ATOM 1310 C C . ALA A 1 165 ? 8.727 -2.730 -8.737 1.00 97.31 165 ALA A C 1
ATOM 1312 O O . ALA A 1 165 ? 8.391 -3.909 -8.831 1.00 97.31 165 ALA A O 1
ATOM 1313 N N . VAL A 1 166 ? 9.889 -2.289 -9.240 1.00 95.25 166 VAL A N 1
ATOM 1314 C CA . VAL A 1 166 ? 10.850 -3.173 -9.935 1.00 95.25 166 VAL A CA 1
ATOM 1315 C C . VAL A 1 166 ? 11.322 -4.309 -9.032 1.00 95.25 166 VAL A C 1
ATOM 1317 O O . VAL A 1 166 ? 11.430 -5.441 -9.502 1.00 95.25 166 VAL A O 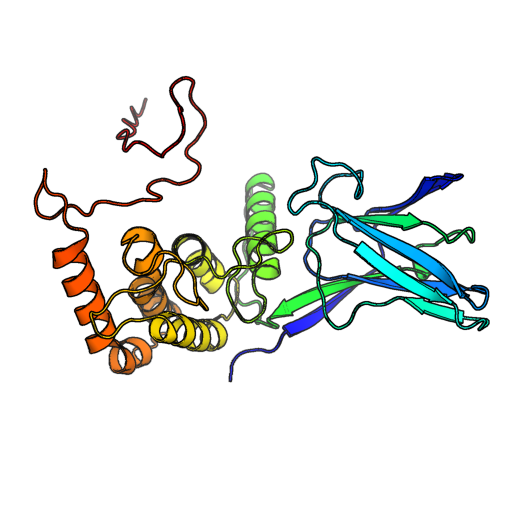1
ATOM 1320 N N . THR A 1 167 ? 11.579 -4.029 -7.753 1.00 92.94 167 THR A N 1
ATOM 1321 C CA . THR A 1 167 ? 12.070 -5.032 -6.798 1.00 92.94 167 THR A CA 1
ATOM 1322 C C . THR A 1 167 ? 10.959 -5.916 -6.228 1.00 92.94 167 THR A C 1
ATOM 1324 O O . THR A 1 167 ? 11.212 -7.071 -5.893 1.00 92.94 167 THR A O 1
ATOM 1327 N N . GLY A 1 168 ? 9.725 -5.411 -6.121 1.00 95.75 168 GLY A N 1
ATOM 1328 C CA . GLY A 1 168 ? 8.616 -6.137 -5.496 1.00 95.75 168 GLY A CA 1
ATOM 1329 C C . GLY A 1 168 ? 7.716 -6.932 -6.447 1.00 95.75 168 GLY A C 1
ATOM 1330 O O . GLY A 1 168 ? 7.149 -7.950 -6.045 1.00 95.75 168 GLY A O 1
ATOM 1331 N N . VAL A 1 169 ? 7.536 -6.483 -7.694 1.00 95.88 169 VAL A N 1
ATOM 1332 C CA . VAL A 1 169 ? 6.488 -7.023 -8.583 1.00 95.88 169 VAL A CA 1
ATOM 1333 C C . VAL A 1 169 ? 6.780 -8.445 -9.049 1.00 95.88 169 VAL A C 1
ATOM 1335 O O . VAL A 1 169 ? 5.838 -9.223 -9.160 1.00 95.88 169 VAL A O 1
ATOM 1338 N N . GLU A 1 170 ? 8.042 -8.820 -9.262 1.00 96.25 170 GLU A N 1
ATOM 1339 C CA . GLU A 1 170 ? 8.389 -10.193 -9.646 1.00 96.25 170 GLU A CA 1
ATOM 1340 C C . GLU A 1 170 ? 7.960 -11.205 -8.567 1.00 96.25 170 GLU A C 1
ATOM 1342 O O . GLU A 1 170 ? 7.197 -12.133 -8.842 1.00 96.25 170 GLU A O 1
ATOM 1347 N N . PHE A 1 171 ? 8.340 -10.959 -7.306 1.00 97.06 171 PHE A N 1
ATOM 1348 C CA . PHE A 1 171 ? 7.851 -11.732 -6.157 1.00 97.06 171 PHE A CA 1
ATOM 1349 C C . PHE A 1 171 ? 6.315 -11.728 -6.079 1.00 97.06 171 PHE A C 1
ATOM 1351 O O . PHE A 1 171 ? 5.684 -12.722 -5.704 1.00 97.06 171 PHE A O 1
ATOM 1358 N N . GLY A 1 172 ? 5.703 -10.606 -6.453 1.00 97.19 172 GLY A N 1
ATOM 1359 C CA . GLY A 1 172 ? 4.260 -10.473 -6.520 1.00 97.19 172 GLY A CA 1
ATOM 1360 C C . GLY A 1 172 ? 3.587 -11.348 -7.555 1.00 97.19 172 GLY A C 1
ATOM 1361 O O . GLY A 1 172 ? 2.595 -11.985 -7.214 1.00 97.19 172 GLY A O 1
ATOM 1362 N N . MET A 1 173 ? 4.124 -11.428 -8.769 1.00 97.50 173 MET A N 1
ATOM 1363 C CA . MET A 1 173 ? 3.591 -12.275 -9.840 1.00 97.50 173 MET A CA 1
ATOM 1364 C C . MET A 1 173 ? 3.737 -13.766 -9.522 1.00 97.50 173 MET A C 1
ATOM 1366 O O . MET A 1 173 ? 2.885 -14.558 -9.912 1.00 97.50 173 MET A O 1
ATOM 1370 N N . ALA A 1 174 ? 4.754 -14.149 -8.745 1.00 96.81 174 ALA A N 1
ATOM 1371 C CA . ALA A 1 174 ? 4.879 -15.512 -8.232 1.00 96.81 174 ALA A CA 1
ATOM 1372 C C . ALA A 1 174 ? 3.786 -15.883 -7.206 1.00 96.81 174 ALA A 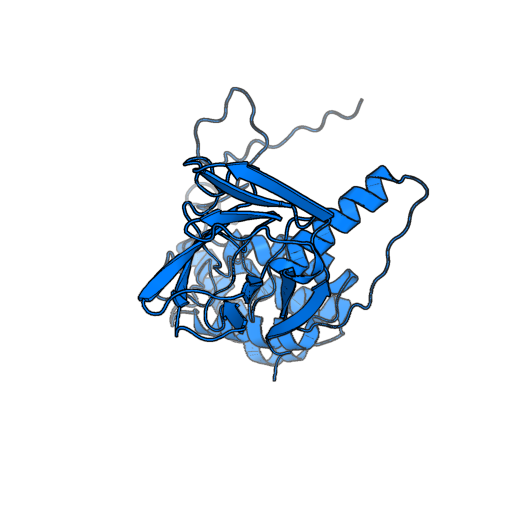C 1
ATOM 1374 O O . ALA A 1 174 ? 3.514 -17.064 -7.002 1.00 96.81 174 ALA A O 1
ATOM 1375 N N . ASN A 1 175 ? 3.155 -14.900 -6.551 1.00 98.31 175 ASN A N 1
ATOM 1376 C CA . ASN A 1 175 ? 2.152 -15.118 -5.501 1.00 98.31 175 ASN A CA 1
ATOM 1377 C C . ASN A 1 175 ? 0.717 -14.797 -5.943 1.00 98.31 175 ASN A C 1
ATOM 1379 O O . ASN A 1 175 ? -0.227 -15.455 -5.502 1.00 98.31 175 ASN A O 1
ATOM 1383 N N . TYR A 1 176 ? 0.534 -13.792 -6.795 1.00 98.38 176 TYR A N 1
ATOM 1384 C CA . TYR A 1 176 ? -0.757 -13.218 -7.157 1.00 98.38 176 TYR A CA 1
ATOM 1385 C C . TYR A 1 176 ? -0.903 -13.085 -8.673 1.00 98.38 176 TYR A C 1
ATOM 1387 O O . TYR A 1 176 ? 0.061 -12.799 -9.379 1.00 98.38 176 TYR A O 1
ATOM 1395 N N . ASP A 1 177 ? -2.130 -13.217 -9.178 1.00 97.94 177 ASP A N 1
ATOM 1396 C CA . ASP A 1 177 ? -2.432 -12.807 -10.548 1.00 97.94 177 ASP A CA 1
ATOM 1397 C C . ASP A 1 177 ? -2.523 -11.278 -10.613 1.00 97.94 177 ASP A C 1
ATOM 1399 O O . ASP A 1 177 ? -3.528 -10.657 -10.249 1.00 97.94 177 ASP A O 1
ATOM 1403 N N . LEU A 1 178 ? -1.426 -10.672 -11.065 1.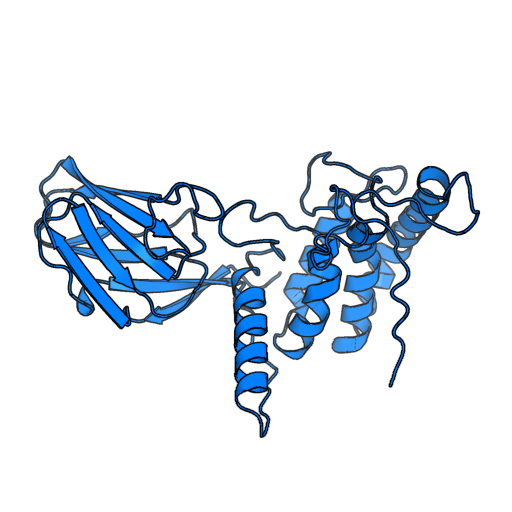00 97.88 178 LEU A N 1
ATOM 1404 C CA . LEU A 1 178 ? -1.262 -9.234 -11.191 1.00 97.88 178 LEU A CA 1
ATOM 1405 C C . LEU A 1 178 ? -1.470 -8.733 -12.621 1.00 97.88 178 LEU A C 1
ATOM 1407 O O . LEU A 1 178 ? -1.318 -7.530 -12.837 1.00 97.88 178 LEU A O 1
ATOM 1411 N N . ALA A 1 179 ? -1.840 -9.591 -13.581 1.00 97.38 179 ALA A N 1
ATOM 1412 C CA . ALA A 1 179 ? -1.804 -9.252 -15.002 1.00 97.38 179 ALA A CA 1
ATOM 1413 C C . ALA A 1 179 ? -2.575 -7.958 -15.308 1.00 97.38 179 ALA A C 1
ATOM 1415 O O . ALA A 1 179 ? -2.015 -6.981 -15.805 1.00 97.38 179 ALA A O 1
ATOM 1416 N N . ALA A 1 180 ? -3.850 -7.890 -14.916 1.00 97.50 180 ALA A N 1
ATOM 1417 C CA . ALA A 1 180 ? -4.680 -6.721 -15.199 1.00 97.50 180 ALA A CA 1
ATOM 1418 C C . ALA A 1 180 ? -4.262 -5.460 -14.412 1.00 97.50 180 ALA A C 1
ATOM 1420 O O . ALA A 1 180 ? -4.424 -4.343 -14.917 1.00 97.50 180 ALA A O 1
ATOM 1421 N N . LEU A 1 181 ? -3.724 -5.611 -13.195 1.00 97.88 181 LEU A N 1
ATOM 1422 C CA . LEU A 1 181 ? -3.218 -4.488 -12.403 1.00 97.88 181 LEU A CA 1
ATOM 1423 C C . LEU A 1 181 ? -1.931 -3.924 -13.011 1.00 97.88 181 LEU A C 1
ATOM 1425 O O . LEU A 1 181 ? -1.811 -2.707 -13.130 1.00 97.88 181 LEU A O 1
ATOM 1429 N N . MET A 1 182 ? -1.010 -4.786 -13.443 1.00 97.88 182 MET A N 1
ATOM 1430 C CA . MET A 1 182 ? 0.254 -4.376 -14.051 1.00 97.88 182 MET A CA 1
ATOM 1431 C C . MET A 1 182 ? 0.053 -3.809 -15.452 1.00 97.88 182 MET A C 1
ATOM 1433 O O . MET A 1 182 ? 0.635 -2.774 -15.744 1.00 97.88 182 MET A O 1
ATOM 1437 N N . THR A 1 183 ? -0.861 -4.348 -16.270 1.00 98.00 183 THR A N 1
ATOM 1438 C CA . THR A 1 183 ? -1.250 -3.701 -17.539 1.00 98.00 183 THR A CA 1
ATOM 1439 C C . THR A 1 183 ? -1.719 -2.260 -17.313 1.00 98.00 183 THR A C 1
ATOM 1441 O O . THR A 1 183 ? -1.309 -1.346 -18.028 1.00 98.00 183 THR A O 1
ATOM 1444 N N . LYS A 1 184 ? -2.572 -2.029 -16.303 1.00 97.88 184 LYS A N 1
ATOM 1445 C CA . LYS A 1 184 ? -3.042 -0.678 -15.961 1.00 97.88 184 LYS A CA 1
ATOM 1446 C C . LYS A 1 184 ? -1.905 0.189 -15.420 1.00 97.88 184 LYS A C 1
ATOM 1448 O O . LYS A 1 184 ? -1.810 1.348 -15.803 1.00 97.88 184 LYS A O 1
ATOM 1453 N N . PHE A 1 185 ? -1.064 -0.354 -14.545 1.00 97.81 185 PHE A N 1
ATOM 1454 C CA . PHE A 1 185 ? 0.019 0.400 -13.922 1.00 97.81 185 PHE A CA 1
ATOM 1455 C C . PHE A 1 185 ? 1.114 0.781 -14.928 1.00 97.81 185 PHE A C 1
ATOM 1457 O O . PHE A 1 185 ? 1.595 1.906 -14.892 1.00 97.81 185 PHE A O 1
ATOM 1464 N N . THR A 1 186 ? 1.434 -0.082 -15.898 1.00 98.19 186 THR A N 1
ATOM 1465 C CA . THR A 1 186 ? 2.316 0.251 -17.028 1.00 98.19 186 THR A CA 1
ATOM 1466 C C . THR A 1 186 ? 1.791 1.444 -17.820 1.00 98.19 186 THR A C 1
ATOM 1468 O O . THR A 1 186 ? 2.568 2.339 -18.147 1.00 98.19 186 THR A O 1
ATOM 1471 N N . ARG A 1 187 ? 0.478 1.515 -18.077 1.00 97.88 187 ARG A N 1
ATOM 1472 C CA . ARG A 1 187 ? -0.116 2.709 -18.693 1.00 97.88 187 ARG A CA 1
ATOM 1473 C C . ARG A 1 187 ? 0.106 3.946 -17.826 1.00 97.88 187 ARG A C 1
ATOM 1475 O O . ARG A 1 187 ? 0.594 4.942 -18.342 1.00 97.88 187 ARG A O 1
ATOM 1482 N N . ASP A 1 188 ? -0.173 3.867 -16.523 1.00 97.88 188 ASP A N 1
ATOM 1483 C CA . ASP A 1 188 ? 0.040 5.002 -15.614 1.00 97.88 188 ASP A CA 1
ATOM 1484 C C . ASP A 1 188 ? 1.511 5.470 -15.603 1.00 97.88 188 ASP A C 1
ATOM 1486 O O . ASP A 1 188 ? 1.770 6.665 -15.477 1.00 97.88 188 ASP A O 1
ATOM 1490 N N . ILE A 1 189 ? 2.480 4.552 -15.744 1.00 98.12 189 ILE A N 1
ATOM 1491 C CA . ILE A 1 189 ? 3.912 4.876 -15.864 1.00 98.12 189 ILE A CA 1
ATOM 1492 C C . ILE A 1 189 ? 4.166 5.702 -17.122 1.00 98.12 189 ILE A C 1
ATOM 1494 O O . ILE A 1 189 ? 4.770 6.776 -17.036 1.00 98.12 189 ILE A O 1
ATOM 1498 N N . PHE A 1 190 ? 3.693 5.237 -18.279 1.00 97.81 190 PHE A N 1
ATOM 1499 C CA . PHE A 1 190 ? 3.898 5.939 -19.545 1.00 97.81 190 PHE A CA 1
ATOM 1500 C C . PHE A 1 190 ? 3.085 7.233 -19.660 1.00 97.81 190 PHE A C 1
ATOM 1502 O O . PHE A 1 190 ? 3.547 8.162 -20.318 1.00 97.81 190 PHE A O 1
ATOM 1509 N N . ASP A 1 191 ? 1.975 7.371 -18.932 1.00 97.00 191 ASP A N 1
ATOM 1510 C CA . ASP A 1 191 ? 1.255 8.644 -18.790 1.00 97.00 191 ASP A CA 1
ATOM 1511 C C . ASP A 1 191 ? 2.110 9.717 -18.079 1.00 97.00 191 ASP A C 1
ATOM 1513 O O . ASP A 1 191 ? 1.858 10.916 -18.215 1.00 97.00 191 ASP A O 1
ATOM 1517 N N . THR A 1 192 ? 3.166 9.328 -17.348 1.00 97.19 192 THR A N 1
ATOM 1518 C CA . THR A 1 192 ? 4.135 10.285 -16.780 1.00 97.19 192 THR A CA 1
ATOM 1519 C C . THR A 1 192 ? 5.189 10.759 -17.784 1.00 97.19 192 THR A C 1
ATOM 1521 O O . THR A 1 192 ? 5.918 11.715 -17.485 1.00 97.19 192 THR A O 1
ATOM 1524 N N . GLN A 1 193 ? 5.297 10.104 -18.946 1.00 97.31 193 GLN A N 1
ATOM 1525 C CA . GLN A 1 193 ? 6.394 10.315 -19.881 1.00 97.31 193 GLN A CA 1
ATOM 1526 C C . GLN A 1 193 ? 6.319 11.689 -20.554 1.00 97.31 193 GLN A C 1
ATOM 1528 O O . GLN A 1 193 ? 5.273 12.103 -21.049 1.00 97.31 193 GLN A O 1
ATOM 1533 N N . THR A 1 194 ? 7.442 12.406 -20.609 1.00 96.81 194 THR A N 1
ATOM 1534 C CA . THR A 1 194 ? 7.512 13.688 -21.325 1.00 96.81 194 THR A CA 1
ATOM 1535 C C . THR A 1 194 ? 7.662 13.494 -22.833 1.00 96.81 194 THR A C 1
ATOM 1537 O O . THR A 1 194 ? 7.986 12.406 -23.320 1.00 96.81 194 THR A O 1
ATOM 1540 N N . THR A 1 195 ? 7.493 14.577 -23.592 1.00 95.62 195 THR A N 1
ATOM 1541 C CA . THR A 1 195 ? 7.759 14.658 -25.038 1.00 95.62 195 THR A CA 1
ATOM 1542 C C . THR A 1 195 ? 9.215 14.365 -25.407 1.00 95.62 195 THR A C 1
ATOM 1544 O O . THR A 1 195 ? 9.488 13.898 -26.510 1.00 95.62 195 THR A O 1
ATOM 1547 N N . GLU A 1 196 ? 10.151 14.502 -24.472 1.00 95.81 196 GLU A N 1
ATOM 1548 C CA . GLU A 1 196 ? 11.574 14.186 -24.656 1.00 95.81 196 GLU A CA 1
ATOM 1549 C C . GLU A 1 196 ? 11.919 12.740 -24.274 1.00 95.81 196 GLU A C 1
ATOM 1551 O O . GLU A 1 196 ? 13.050 12.323 -24.503 1.00 95.81 196 GLU A O 1
ATOM 1556 N N . GLY A 1 197 ? 10.973 11.985 -23.701 1.00 97.06 197 GLY A N 1
ATOM 1557 C CA . GLY A 1 197 ? 11.143 10.578 -23.319 1.00 97.06 197 GLY A CA 1
ATOM 1558 C C . GLY A 1 197 ? 11.385 10.336 -21.826 1.00 97.06 197 GLY A C 1
ATOM 1559 O O . GLY A 1 197 ? 11.461 9.184 -21.404 1.00 97.06 197 GLY A O 1
ATOM 1560 N N . ALA A 1 198 ? 11.457 11.387 -21.005 1.00 97.06 198 ALA A N 1
ATOM 1561 C CA . ALA A 1 198 ? 11.732 11.271 -19.575 1.00 97.06 198 ALA A CA 1
ATOM 1562 C C . ALA A 1 198 ? 10.556 10.646 -18.813 1.00 97.06 198 ALA A C 1
ATOM 1564 O O . ALA A 1 198 ? 9.431 11.123 -18.936 1.00 97.06 198 ALA A O 1
ATOM 1565 N N . LEU A 1 199 ? 10.818 9.652 -17.964 1.00 97.00 199 LEU A N 1
ATOM 1566 C CA . LEU A 1 199 ? 9.829 9.053 -17.059 1.00 97.00 199 LEU A CA 1
ATOM 1567 C C . LEU A 1 199 ? 10.000 9.573 -15.621 1.00 97.00 199 LEU A C 1
ATOM 1569 O O . LEU A 1 199 ? 11.096 9.969 -15.214 1.00 97.00 199 LEU A O 1
ATOM 1573 N N . SER A 1 200 ? 8.917 9.604 -14.842 1.00 96.31 200 SER A N 1
ATOM 1574 C CA . SER A 1 200 ? 8.976 9.933 -13.408 1.00 96.31 200 SER A CA 1
ATOM 1575 C C . SER A 1 200 ? 9.433 8.721 -12.581 1.00 96.31 200 SER A C 1
ATOM 1577 O O . SER A 1 200 ? 9.144 7.597 -12.973 1.00 96.31 200 SER A O 1
ATOM 1579 N N . PRO A 1 201 ? 10.116 8.901 -11.431 1.00 96.25 201 PRO A N 1
ATOM 1580 C CA . PRO A 1 201 ? 10.399 7.802 -10.500 1.00 96.25 201 PRO A CA 1
ATOM 1581 C C . PRO A 1 201 ? 9.167 7.336 -9.701 1.00 96.25 201 PRO A C 1
ATOM 1583 O O . PRO A 1 201 ? 9.284 6.420 -8.891 1.00 96.25 201 PRO A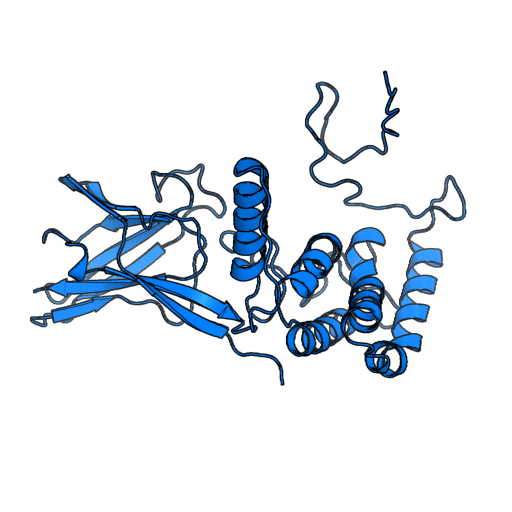 O 1
ATOM 1586 N N . ILE A 1 202 ? 8.007 7.973 -9.893 1.00 97.25 202 ILE A N 1
ATOM 1587 C CA . ILE A 1 202 ? 6.724 7.636 -9.269 1.00 97.25 202 ILE A CA 1
ATOM 1588 C C . ILE A 1 202 ? 5.657 7.614 -10.368 1.00 97.25 202 ILE A C 1
ATOM 1590 O O . ILE A 1 202 ? 5.667 8.483 -11.237 1.00 97.25 202 ILE A O 1
ATOM 1594 N N . ALA A 1 203 ? 4.703 6.688 -10.312 1.00 97.31 203 ALA A N 1
ATOM 1595 C CA . ALA A 1 203 ? 3.498 6.728 -11.135 1.00 97.31 203 ALA A CA 1
ATOM 1596 C C . ALA A 1 203 ? 2.237 6.443 -10.297 1.00 97.31 203 ALA A C 1
ATOM 1598 O O . ALA A 1 203 ? 2.255 5.539 -9.465 1.00 97.31 203 ALA A O 1
ATOM 1599 N N . PRO A 1 204 ? 1.124 7.170 -10.499 1.00 96.62 204 PRO A N 1
ATOM 1600 C CA . PRO A 1 204 ? 1.021 8.417 -11.253 1.00 96.62 204 PRO A CA 1
ATOM 1601 C C . PRO A 1 204 ? 1.829 9.539 -10.582 1.00 96.62 204 PRO A C 1
ATOM 1603 O O . PRO A 1 204 ? 2.006 9.557 -9.365 1.00 96.62 204 PRO A O 1
ATOM 1606 N N . ALA A 1 205 ? 2.299 10.503 -11.369 1.00 92.50 205 ALA A N 1
ATOM 1607 C CA . ALA A 1 205 ? 3.016 11.661 -10.850 1.00 92.50 205 ALA A CA 1
ATOM 1608 C C . ALA A 1 205 ? 2.754 12.912 -11.687 1.00 92.50 205 ALA A C 1
ATOM 1610 O O . ALA A 1 205 ? 2.546 12.838 -12.895 1.00 92.50 205 ALA A O 1
ATOM 1611 N N . ASN A 1 206 ? 2.840 14.075 -11.034 1.00 80.88 206 ASN A N 1
ATOM 1612 C CA . ASN A 1 206 ? 2.798 15.372 -11.708 1.00 80.88 206 ASN A CA 1
ATOM 1613 C C . ASN A 1 206 ? 4.141 15.646 -12.395 1.00 80.88 206 ASN A C 1
ATOM 1615 O O . ASN A 1 206 ? 4.399 15.115 -13.461 1.00 80.88 206 ASN A O 1
ATOM 1619 N N . ASN A 1 207 ? 5.032 16.435 -11.787 1.00 82.19 207 ASN A N 1
ATOM 1620 C CA . ASN A 1 207 ? 6.365 16.754 -12.326 1.00 82.19 207 ASN A CA 1
ATOM 1621 C C . ASN A 1 207 ? 7.496 16.383 -11.358 1.00 82.19 207 ASN A C 1
ATOM 1623 O O . ASN A 1 207 ? 8.603 16.914 -11.434 1.00 82.19 207 ASN A O 1
ATOM 1627 N N . TYR A 1 208 ? 7.223 15.472 -10.424 1.00 88.50 208 TYR A N 1
ATOM 1628 C CA . TYR A 1 208 ? 8.200 15.070 -9.425 1.00 88.50 208 TYR A CA 1
ATOM 1629 C C . TYR A 1 208 ? 9.375 14.344 -10.091 1.00 88.50 208 TYR A C 1
ATOM 1631 O O . TYR A 1 208 ? 9.211 13.253 -10.634 1.00 88.50 208 TYR A O 1
ATOM 1639 N N . ARG A 1 209 ? 10.551 14.991 -10.071 1.00 91.00 209 ARG A N 1
ATOM 1640 C CA . ARG A 1 209 ? 11.866 14.441 -10.457 1.00 91.00 209 ARG A CA 1
ATOM 1641 C C . ARG A 1 209 ? 11.883 13.640 -11.772 1.00 91.00 209 ARG A C 1
ATOM 1643 O O . ARG A 1 209 ? 12.658 12.697 -11.909 1.00 91.00 209 ARG A O 1
ATOM 1650 N N . LYS A 1 210 ? 11.065 14.032 -12.754 1.00 92.69 210 LYS A N 1
ATOM 1651 C CA . LYS A 1 210 ? 11.035 13.404 -14.083 1.00 92.69 210 LYS A CA 1
ATOM 1652 C C . LYS A 1 210 ? 12.426 13.377 -14.711 1.00 92.69 210 LYS A C 1
ATOM 1654 O O . LYS A 1 210 ? 13.142 14.377 -14.673 1.00 92.69 210 LYS A O 1
ATOM 1659 N N . GLY A 1 211 ? 12.801 12.218 -15.241 1.00 93.75 211 GLY A N 1
ATOM 1660 C CA . GLY A 1 211 ? 14.081 11.985 -15.899 1.00 93.75 211 GLY A CA 1
ATOM 1661 C C . GLY A 1 211 ? 15.293 11.952 -14.974 1.00 93.75 211 GLY A C 1
ATOM 1662 O O . GLY A 1 211 ? 16.395 11.765 -15.462 1.00 93.75 211 GLY A O 1
ATOM 1663 N N . LYS A 1 212 ? 15.137 12.129 -13.654 1.00 93.25 212 LYS A N 1
ATOM 1664 C CA . LYS A 1 212 ? 16.287 12.229 -12.738 1.00 93.25 212 LYS A CA 1
ATOM 1665 C C . LYS A 1 212 ? 16.856 10.891 -12.285 1.00 93.25 212 LYS A C 1
ATOM 1667 O O . LYS A 1 212 ? 17.939 10.882 -11.719 1.00 93.25 212 LYS A O 1
ATOM 1672 N N . SER A 1 213 ? 16.124 9.804 -12.492 1.00 93.19 213 SER A N 1
ATOM 1673 C CA . SER A 1 213 ? 16.516 8.467 -12.069 1.00 93.19 213 SER A CA 1
ATOM 1674 C C . SER A 1 213 ? 16.308 7.503 -13.218 1.00 93.19 213 SER A C 1
ATOM 1676 O O . SER A 1 213 ? 15.182 7.392 -13.705 1.00 93.19 213 SER A O 1
ATOM 1678 N N . THR A 1 214 ? 17.362 6.815 -13.639 1.00 93.06 214 THR A N 1
ATOM 1679 C CA . THR A 1 214 ? 17.257 5.735 -14.622 1.00 93.06 214 THR A CA 1
ATOM 1680 C C . THR A 1 214 ? 16.889 4.427 -13.927 1.00 93.06 214 THR A C 1
ATOM 1682 O O . THR A 1 214 ? 16.089 3.672 -14.465 1.00 93.06 214 THR A O 1
ATOM 1685 N N . LEU A 1 215 ? 17.377 4.175 -12.706 1.00 92.38 215 LEU A N 1
ATOM 1686 C CA . LEU A 1 215 ? 17.089 2.929 -11.994 1.00 92.38 215 LEU A CA 1
ATOM 1687 C C . LEU A 1 215 ? 15.609 2.842 -11.591 1.00 92.38 215 LEU A C 1
ATOM 1689 O O . LEU A 1 215 ? 14.973 1.830 -11.859 1.00 92.38 215 LEU A O 1
ATOM 1693 N N . TRP A 1 216 ? 15.006 3.901 -11.044 1.00 96.06 216 TRP A N 1
ATOM 1694 C CA . TRP A 1 216 ? 13.596 3.850 -10.639 1.00 96.06 216 TRP A CA 1
ATOM 1695 C C . TRP A 1 216 ? 12.681 3.852 -11.855 1.00 96.06 216 TRP A C 1
ATOM 1697 O O . TRP A 1 216 ? 11.749 3.061 -11.936 1.00 96.06 216 TRP A O 1
ATOM 1707 N N . SER A 1 217 ? 12.952 4.719 -12.833 1.00 95.88 217 SER A N 1
ATOM 1708 C CA . SER A 1 217 ? 12.094 4.812 -14.016 1.00 95.88 217 SER A CA 1
ATOM 1709 C C . SER A 1 217 ? 12.221 3.625 -14.980 1.00 95.88 217 SER A C 1
ATOM 1711 O O . SER A 1 217 ? 11.357 3.451 -15.840 1.00 95.88 217 SER A O 1
ATOM 1713 N N . SER A 1 218 ? 13.216 2.752 -14.779 1.00 96.44 218 SER A N 1
ATOM 1714 C CA . SER A 1 218 ? 13.364 1.488 -15.512 1.00 96.44 218 SER A CA 1
ATOM 1715 C C . SER A 1 218 ? 12.161 0.545 -15.369 1.00 96.44 218 SER A C 1
ATOM 1717 O O . SER A 1 218 ? 11.997 -0.354 -16.192 1.00 96.44 218 SER A O 1
ATOM 1719 N N . ALA A 1 219 ? 11.263 0.775 -14.402 1.00 97.81 219 ALA A N 1
ATOM 1720 C CA . ALA A 1 219 ? 9.990 0.062 -14.287 1.00 97.81 219 ALA A CA 1
ATOM 1721 C C . ALA A 1 219 ? 9.164 0.067 -15.582 1.00 97.81 219 ALA A C 1
ATOM 1723 O O . ALA A 1 219 ? 8.457 -0.904 -15.850 1.00 97.81 219 ALA A O 1
ATOM 1724 N N . GLY A 1 220 ? 9.284 1.119 -16.405 1.00 97.69 220 GLY A N 1
ATOM 1725 C CA . GLY A 1 220 ? 8.649 1.178 -17.725 1.00 97.69 220 GLY A CA 1
ATOM 1726 C C . GLY A 1 220 ? 9.108 0.071 -18.684 1.00 97.69 220 GLY A C 1
ATOM 1727 O O . GLY A 1 220 ? 8.383 -0.244 -19.619 1.00 97.69 220 GLY A O 1
ATOM 1728 N N . VAL A 1 221 ? 10.265 -0.548 -18.435 1.00 97.94 221 VAL A N 1
ATOM 1729 C CA . VAL A 1 221 ? 10.809 -1.687 -19.192 1.00 97.94 221 VAL A CA 1
ATOM 1730 C C . VAL A 1 221 ? 10.703 -2.988 -18.390 1.00 97.94 221 VAL A C 1
ATOM 1732 O O . VAL A 1 221 ? 10.244 -3.999 -18.919 1.00 97.94 221 VAL A O 1
ATOM 1735 N N . HIS A 1 222 ? 11.068 -2.968 -17.104 1.00 98.06 222 HIS A N 1
ATOM 1736 C CA . HIS A 1 222 ? 11.071 -4.167 -16.259 1.00 98.06 222 HIS A CA 1
ATOM 1737 C C . HIS A 1 222 ? 9.676 -4.756 -16.040 1.00 98.06 222 HIS A C 1
ATOM 1739 O O . HIS A 1 222 ? 9.523 -5.970 -16.107 1.00 98.06 222 HIS A O 1
ATOM 1745 N N . ILE A 1 223 ? 8.644 -3.933 -15.817 1.00 98.19 223 ILE A N 1
ATOM 1746 C CA . ILE A 1 223 ? 7.290 -4.464 -15.600 1.00 98.19 223 ILE A CA 1
ATOM 1747 C C . ILE A 1 223 ? 6.761 -5.152 -16.871 1.00 98.19 223 ILE A C 1
ATOM 1749 O O . ILE A 1 223 ? 6.296 -6.285 -16.758 1.00 98.19 223 ILE A O 1
ATOM 1753 N N . PRO A 1 224 ? 6.866 -4.561 -18.079 1.00 98.38 224 PRO A N 1
ATOM 1754 C CA . PRO A 1 224 ? 6.558 -5.270 -19.325 1.00 98.38 224 PRO A CA 1
ATOM 1755 C C . PRO A 1 224 ? 7.376 -6.547 -19.535 1.00 98.38 224 PRO A C 1
ATOM 1757 O O . PRO A 1 224 ? 6.825 -7.555 -19.971 1.00 98.38 224 PRO A O 1
ATOM 1760 N N . TRP A 1 225 ? 8.658 -6.543 -19.163 1.00 98.50 225 TRP A N 1
ATOM 1761 C CA . TRP A 1 225 ? 9.482 -7.750 -19.194 1.00 98.50 225 TRP A CA 1
ATOM 1762 C C . TRP A 1 225 ? 8.948 -8.848 -18.268 1.00 98.50 225 TRP A C 1
ATOM 1764 O O . TRP A 1 225 ? 8.765 -9.977 -18.718 1.00 98.50 225 TRP A O 1
ATOM 1774 N N . TYR A 1 226 ? 8.622 -8.532 -17.013 1.00 98.38 226 TYR A N 1
ATOM 1775 C CA . TYR A 1 226 ? 8.015 -9.498 -16.093 1.00 98.38 226 TYR A CA 1
ATOM 1776 C C . TYR A 1 226 ? 6.647 -9.978 -16.594 1.00 98.38 226 TYR A C 1
ATOM 1778 O O . TYR A 1 226 ? 6.355 -11.168 -16.536 1.00 98.38 226 TYR A O 1
ATOM 1786 N N . MET A 1 227 ? 5.834 -9.090 -17.172 1.00 98.25 227 MET A N 1
ATOM 1787 C CA . MET A 1 227 ? 4.555 -9.463 -17.784 1.00 98.25 227 MET A CA 1
ATOM 1788 C C . MET A 1 227 ? 4.725 -10.492 -18.910 1.00 98.25 227 MET A C 1
ATOM 1790 O O . MET A 1 227 ? 3.963 -11.455 -18.986 1.00 98.25 227 MET A O 1
ATOM 1794 N N . TYR A 1 228 ? 5.750 -10.336 -19.746 1.00 98.38 228 TYR A N 1
ATOM 1795 C CA . TYR A 1 228 ? 6.096 -11.333 -20.754 1.00 98.38 228 TYR A CA 1
ATOM 1796 C C . TYR A 1 228 ? 6.593 -12.643 -20.131 1.00 98.38 228 TYR A C 1
ATOM 1798 O O . TYR A 1 228 ? 6.121 -13.709 -20.511 1.00 98.38 228 TYR A O 1
ATOM 1806 N N . GLN A 1 229 ? 7.493 -12.584 -19.147 1.00 98.19 229 GLN A N 1
ATOM 1807 C CA . GLN A 1 229 ? 8.060 -13.785 -18.519 1.00 98.19 229 GLN A CA 1
ATOM 1808 C C . GLN A 1 229 ? 7.004 -14.636 -17.795 1.00 98.19 229 GLN A C 1
ATOM 1810 O O . GLN A 1 229 ? 7.006 -15.856 -17.931 1.00 98.19 229 GLN A O 1
ATOM 1815 N N . TYR A 1 230 ? 6.092 -14.006 -17.049 1.00 97.38 230 TYR A N 1
ATOM 1816 C CA . TYR A 1 230 ? 5.132 -14.710 -16.189 1.00 97.38 230 TYR A CA 1
ATOM 1817 C C . TYR A 1 230 ? 3.775 -14.971 -16.859 1.00 97.38 230 TYR A C 1
ATOM 1819 O O . TYR A 1 230 ? 3.087 -15.916 -16.476 1.00 97.38 230 TYR A O 1
ATOM 1827 N N . TYR A 1 231 ? 3.384 -14.171 -17.858 1.00 97.75 231 TYR A N 1
ATOM 1828 C CA . TYR A 1 231 ? 2.083 -14.304 -18.532 1.00 97.75 231 TYR A CA 1
ATOM 1829 C C . TYR A 1 231 ? 2.175 -14.500 -20.052 1.00 97.75 231 TYR A C 1
ATOM 1831 O O . TYR A 1 231 ? 1.142 -14.672 -20.697 1.00 97.75 231 TYR A O 1
ATOM 1839 N N . GLY A 1 232 ? 3.371 -14.453 -20.649 1.00 98.06 232 GLY A N 1
ATOM 1840 C CA . GLY A 1 232 ? 3.542 -14.495 -22.106 1.00 98.06 232 GLY A CA 1
ATOM 184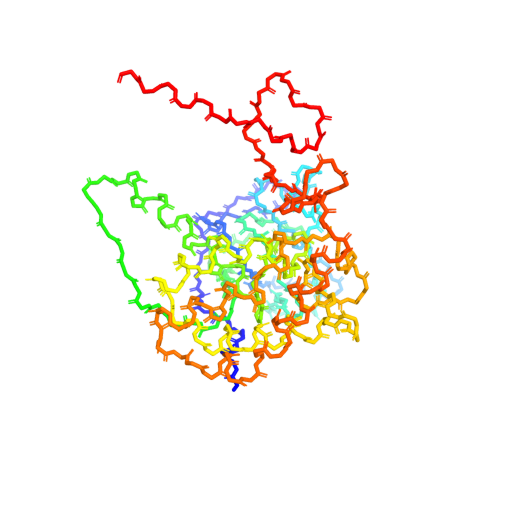1 C C . GLY A 1 232 ? 2.987 -13.262 -22.831 1.00 98.06 232 GLY A C 1
ATOM 1842 O O . GLY A 1 232 ? 2.764 -13.314 -24.038 1.00 98.06 232 GLY A O 1
ATOM 1843 N N . ASP A 1 233 ? 2.719 -12.162 -22.117 1.00 97.62 233 ASP A N 1
ATOM 1844 C CA . ASP A 1 233 ? 2.044 -10.988 -22.678 1.00 97.62 233 ASP A CA 1
ATOM 1845 C C . ASP A 1 233 ? 3.020 -10.071 -23.434 1.00 97.62 233 ASP A C 1
ATOM 1847 O O . ASP A 1 233 ? 3.768 -9.298 -22.833 1.00 97.62 233 ASP A O 1
ATOM 1851 N N . THR A 1 234 ? 2.990 -10.127 -24.768 1.00 98.12 234 THR A N 1
ATOM 1852 C CA . THR A 1 234 ? 3.807 -9.274 -25.651 1.00 98.12 234 THR A CA 1
ATOM 1853 C C . THR A 1 234 ? 3.186 -7.907 -25.925 1.00 98.12 234 THR A C 1
ATOM 1855 O O . THR A 1 234 ? 3.880 -6.995 -26.381 1.00 98.12 234 THR A O 1
ATOM 1858 N N . ARG A 1 235 ? 1.900 -7.708 -25.611 1.00 98.31 235 ARG A N 1
ATOM 1859 C CA . ARG A 1 235 ? 1.145 -6.512 -26.024 1.00 98.31 235 ARG A CA 1
ATOM 1860 C C . ARG A 1 235 ? 1.700 -5.234 -25.410 1.00 98.31 235 ARG A C 1
ATOM 1862 O O . ARG A 1 235 ? 1.560 -4.160 -25.985 1.00 98.31 235 ARG A O 1
ATOM 1869 N N . LEU A 1 236 ? 2.314 -5.311 -24.228 1.00 98.06 236 LEU A N 1
ATOM 1870 C CA . LEU A 1 236 ? 2.946 -4.143 -23.607 1.00 98.06 236 LEU A CA 1
ATOM 1871 C C . LEU A 1 236 ? 4.181 -3.676 -24.385 1.00 98.06 236 LEU A C 1
ATOM 1873 O O . LEU A 1 236 ? 4.405 -2.472 -24.464 1.00 98.06 236 LEU A O 1
ATOM 1877 N N . PHE A 1 237 ? 4.935 -4.590 -25.001 1.00 98.44 237 PHE A N 1
ATOM 1878 C CA . PHE A 1 237 ? 6.005 -4.213 -25.922 1.00 98.44 237 PHE A CA 1
ATOM 1879 C C . PHE A 1 237 ? 5.425 -3.624 -27.203 1.00 98.44 237 PHE A C 1
ATOM 1881 O O . PHE A 1 237 ? 5.812 -2.528 -27.581 1.00 98.44 237 PHE A O 1
ATOM 1888 N N . GLU A 1 238 ? 4.433 -4.273 -27.812 1.00 98.06 238 GLU A N 1
ATOM 1889 C CA . GLU A 1 238 ? 3.779 -3.771 -29.033 1.00 98.06 238 GLU A CA 1
ATOM 1890 C C . GLU A 1 238 ? 3.223 -2.346 -28.858 1.00 98.06 238 GLU A C 1
ATOM 1892 O O . GLU A 1 238 ? 3.370 -1.507 -29.743 1.00 98.06 238 GLU A O 1
ATOM 1897 N N . ASN A 1 239 ? 2.634 -2.050 -27.695 1.00 98.25 239 ASN A N 1
ATOM 1898 C CA . ASN A 1 239 ? 2.023 -0.750 -27.416 1.00 98.25 239 ASN A CA 1
ATOM 1899 C C . ASN A 1 239 ? 3.019 0.341 -26.998 1.00 98.25 239 ASN A C 1
ATOM 1901 O O . ASN A 1 239 ? 2.741 1.517 -27.219 1.00 98.25 239 ASN A O 1
ATOM 1905 N N . TYR A 1 240 ? 4.133 -0.019 -26.351 1.00 98.56 240 TYR A N 1
ATOM 1906 C CA . TYR A 1 240 ? 5.026 0.952 -25.705 1.00 98.56 240 TYR A CA 1
ATOM 1907 C C . TYR A 1 240 ? 6.491 0.857 -26.146 1.00 98.56 240 TYR A C 1
ATOM 1909 O O . TYR A 1 240 ? 7.326 1.549 -25.568 1.00 98.56 240 TYR A O 1
ATOM 1917 N N . TRP A 1 241 ? 6.830 0.067 -27.170 1.00 98.50 241 TRP A N 1
ATOM 1918 C CA . TRP A 1 241 ? 8.211 -0.079 -27.650 1.00 98.50 241 TRP A CA 1
ATOM 1919 C C . TRP A 1 241 ? 8.870 1.270 -27.957 1.00 98.50 241 TRP A C 1
ATOM 1921 O O . TRP A 1 241 ? 9.927 1.590 -27.416 1.00 98.50 241 TRP A O 1
ATOM 1931 N N . GLU A 1 242 ? 8.201 2.118 -28.739 1.00 98.56 242 GLU A N 1
ATOM 1932 C CA . GLU A 1 242 ? 8.709 3.452 -29.078 1.00 98.56 242 GLU A CA 1
ATOM 1933 C C . GLU A 1 242 ? 8.874 4.341 -27.834 1.00 98.56 242 GLU A C 1
ATOM 1935 O O . GLU A 1 242 ? 9.839 5.098 -27.706 1.00 98.56 242 GLU A O 1
ATOM 1940 N N . ASN A 1 243 ? 7.967 4.227 -26.860 1.00 98.69 243 ASN A N 1
ATOM 1941 C CA . ASN A 1 243 ? 8.075 4.927 -25.584 1.00 98.69 243 ASN A CA 1
ATOM 1942 C C . ASN A 1 243 ? 9.282 4.443 -24.769 1.00 98.69 243 ASN A C 1
ATOM 1944 O O . ASN A 1 243 ? 10.002 5.273 -24.207 1.00 98.69 243 ASN A O 1
ATOM 1948 N N . MET A 1 244 ? 9.532 3.133 -24.720 1.00 98.75 244 MET A N 1
ATOM 1949 C CA . MET A 1 244 ? 10.705 2.552 -24.063 1.00 98.75 244 MET A CA 1
ATOM 1950 C C . MET A 1 244 ? 11.994 3.045 -24.721 1.00 98.75 244 MET A C 1
ATOM 1952 O O . MET A 1 244 ? 12.888 3.519 -24.025 1.00 98.75 244 MET A O 1
ATOM 1956 N N . MET A 1 245 ? 12.069 3.027 -26.054 1.00 98.38 245 MET A N 1
ATOM 1957 C CA . MET A 1 245 ? 13.248 3.495 -26.788 1.00 98.38 245 MET A CA 1
ATOM 1958 C C . MET A 1 245 ? 13.512 4.986 -26.567 1.00 98.38 245 MET A C 1
ATOM 1960 O O . MET A 1 245 ? 14.651 5.382 -26.324 1.00 98.38 245 MET A O 1
ATOM 1964 N N . ARG A 1 246 ? 12.464 5.817 -26.537 1.00 98.31 246 ARG A N 1
ATOM 1965 C CA . ARG A 1 246 ? 12.591 7.240 -26.177 1.00 98.31 246 ARG A CA 1
ATOM 1966 C C . ARG A 1 246 ? 13.097 7.441 -24.749 1.00 98.31 246 ARG A C 1
ATOM 1968 O O . ARG A 1 246 ? 13.850 8.381 -24.503 1.00 98.31 246 ARG A O 1
ATOM 1975 N N . TRP A 1 247 ? 12.709 6.579 -23.812 1.00 97.94 247 TRP A N 1
ATOM 1976 C CA . TRP A 1 247 ? 13.236 6.608 -22.447 1.00 97.94 247 TRP A CA 1
ATOM 1977 C C . TRP A 1 247 ? 14.712 6.193 -22.373 1.00 97.94 247 TRP A C 1
ATOM 1979 O O . TRP A 1 247 ? 15.479 6.841 -21.654 1.00 97.94 247 TRP A O 1
ATOM 1989 N N . VAL A 1 248 ? 15.125 5.174 -23.136 1.00 96.38 248 VAL A N 1
ATOM 1990 C CA . VAL A 1 248 ? 16.536 4.763 -23.245 1.00 96.38 248 VAL A CA 1
ATOM 1991 C C . VAL A 1 248 ? 17.373 5.912 -23.803 1.00 96.38 248 VAL A C 1
ATOM 1993 O O . VAL A 1 248 ? 18.358 6.301 -23.181 1.00 96.38 248 VAL A O 1
ATOM 1996 N N . GLU A 1 249 ? 16.944 6.516 -24.912 1.00 96.94 249 GLU A N 1
ATOM 1997 C CA . GLU A 1 249 ? 17.633 7.650 -25.541 1.00 96.94 249 GLU A CA 1
ATOM 1998 C C . GLU A 1 249 ? 17.693 8.869 -24.610 1.00 96.94 249 GLU A C 1
ATOM 2000 O O . GLU A 1 249 ? 18.733 9.516 -24.463 1.00 96.94 249 GLU A O 1
ATOM 2005 N N . TYR A 1 250 ? 16.591 9.175 -23.914 1.00 97.06 250 TYR A N 1
ATOM 2006 C CA . TYR A 1 250 ? 16.584 10.233 -22.909 1.00 97.06 250 TYR A CA 1
ATOM 2007 C C . TYR A 1 250 ? 17.611 9.957 -21.807 1.00 97.06 250 TYR A C 1
ATOM 2009 O O . TYR A 1 250 ? 18.393 10.848 -21.468 1.00 97.06 250 TYR A O 1
ATOM 2017 N N . SER A 1 251 ? 17.617 8.741 -21.259 1.00 95.19 251 SER A N 1
ATOM 2018 C CA . SER A 1 251 ? 18.532 8.334 -20.191 1.00 95.19 251 SER A CA 1
ATOM 2019 C C . SER A 1 251 ? 19.986 8.384 -20.655 1.00 95.19 251 SER A C 1
ATOM 2021 O O . SER A 1 251 ? 20.833 8.917 -19.942 1.00 95.19 251 SER A O 1
ATOM 2023 N N . TRP A 1 252 ? 20.273 7.933 -21.877 1.00 94.81 252 TRP A N 1
ATOM 2024 C CA . TRP A 1 252 ? 21.603 8.023 -22.470 1.00 94.81 252 TRP A CA 1
ATOM 2025 C C . TRP A 1 252 ? 22.070 9.472 -22.615 1.00 94.81 252 TRP A C 1
ATOM 2027 O O . TRP A 1 252 ? 23.149 9.840 -22.161 1.00 94.81 252 TRP A O 1
ATOM 2037 N N . ARG A 1 253 ? 21.234 10.346 -23.171 1.00 94.62 253 ARG A N 1
ATOM 2038 C CA . ARG A 1 253 ? 21.608 11.744 -23.405 1.00 94.62 253 ARG A CA 1
ATOM 2039 C C . ARG A 1 253 ? 21.729 12.574 -22.125 1.00 94.62 253 ARG A C 1
ATOM 2041 O O . ARG A 1 253 ? 22.554 13.483 -22.071 1.00 94.62 253 ARG A O 1
ATOM 2048 N N . ASN A 1 254 ? 20.886 12.316 -21.125 1.00 94.75 254 ASN A N 1
ATOM 2049 C CA . ASN A 1 254 ? 20.733 13.210 -19.969 1.00 94.75 254 ASN A CA 1
ATOM 2050 C C . ASN A 1 254 ? 21.307 12.647 -18.667 1.00 94.75 254 ASN A C 1
ATOM 2052 O O . ASN A 1 254 ? 21.690 13.429 -17.795 1.00 94.75 254 ASN A O 1
ATOM 2056 N N . ASN A 1 255 ? 21.371 11.321 -18.537 1.00 93.75 255 ASN A N 1
ATOM 2057 C CA . ASN A 1 255 ? 21.781 10.655 -17.303 1.00 93.75 255 ASN A CA 1
ATOM 2058 C C . ASN A 1 255 ? 23.115 9.920 -17.454 1.00 93.75 255 ASN A C 1
ATOM 2060 O O . ASN A 1 255 ? 23.652 9.478 -16.448 1.00 93.75 255 ASN A O 1
ATOM 2064 N N . ASN A 1 256 ? 23.687 9.800 -18.656 1.00 92.00 256 ASN A N 1
ATOM 2065 C CA . ASN A 1 256 ? 25.028 9.241 -18.824 1.00 92.00 256 ASN A CA 1
ATOM 2066 C C . ASN A 1 256 ? 26.077 10.044 -18.049 1.00 92.00 256 ASN A C 1
ATOM 2068 O O . ASN A 1 256 ? 26.073 11.280 -18.009 1.00 92.00 256 ASN A O 1
ATOM 2072 N N . SER A 1 257 ? 26.951 9.316 -17.368 1.00 88.19 257 SER A N 1
ATOM 2073 C CA . SER A 1 257 ? 27.933 9.883 -16.466 1.00 88.19 257 SER A CA 1
ATOM 2074 C C . SER A 1 257 ? 28.980 10.643 -17.260 1.00 88.19 257 SER A C 1
ATOM 2076 O O . SER A 1 257 ? 29.621 10.120 -18.168 1.00 88.19 257 SER A O 1
ATOM 2078 N N . LYS A 1 258 ? 29.237 11.880 -16.832 1.00 85.75 258 LYS A N 1
ATOM 2079 C CA . LYS A 1 258 ? 30.298 12.719 -17.402 1.00 85.75 258 LYS A CA 1
ATOM 2080 C C . LYS A 1 258 ? 31.700 12.158 -17.158 1.00 85.75 258 LYS A C 1
ATOM 2082 O O . LYS A 1 258 ? 32.637 12.585 -17.820 1.00 85.75 258 LYS A O 1
ATOM 2087 N N . THR A 1 259 ? 31.859 11.264 -16.180 1.00 89.50 259 THR A N 1
ATOM 2088 C CA . THR A 1 259 ? 33.161 10.696 -15.802 1.00 89.50 259 THR A CA 1
ATOM 2089 C C . THR A 1 259 ? 33.383 9.289 -16.346 1.00 89.50 259 THR A C 1
ATOM 2091 O O . THR A 1 259 ? 34.518 8.818 -16.324 1.00 89.50 259 THR A O 1
ATOM 2094 N N . LYS A 1 260 ? 32.331 8.611 -16.824 1.00 89.56 260 LYS A N 1
ATOM 2095 C CA . LYS A 1 260 ? 32.427 7.263 -17.390 1.00 89.56 260 LYS A CA 1
ATOM 2096 C C . LYS A 1 260 ? 31.268 6.987 -18.346 1.00 89.56 260 LYS A C 1
ATOM 2098 O O . LYS A 1 260 ? 30.148 6.751 -17.904 1.00 89.56 260 LYS A O 1
ATOM 2103 N N . ASP A 1 261 ? 31.572 6.996 -19.638 1.00 89.88 261 ASP A N 1
ATOM 2104 C CA . ASP A 1 261 ? 30.604 6.706 -20.695 1.00 89.88 261 ASP A CA 1
ATOM 2105 C C . ASP A 1 261 ? 29.994 5.300 -20.545 1.00 89.88 261 ASP A C 1
ATOM 2107 O O . ASP A 1 261 ? 30.663 4.362 -20.100 1.00 89.88 261 ASP A O 1
ATOM 2111 N N . GLY A 1 262 ? 28.708 5.170 -20.871 1.00 85.50 262 GLY A N 1
ATOM 2112 C CA . GLY A 1 262 ? 27.930 3.943 -20.702 1.00 85.50 262 GLY A CA 1
ATOM 2113 C C . GLY A 1 262 ? 27.504 3.632 -19.262 1.00 85.50 262 GLY A C 1
ATOM 2114 O O . GLY A 1 262 ? 26.918 2.578 -19.021 1.00 85.50 262 GLY A O 1
ATOM 2115 N N . MET A 1 263 ? 27.769 4.519 -18.296 1.00 88.25 263 MET A N 1
ATOM 2116 C CA . MET A 1 263 ? 27.268 4.391 -16.924 1.00 88.25 263 MET A CA 1
ATOM 2117 C C . MET A 1 263 ? 26.331 5.539 -16.585 1.00 88.25 263 MET A C 1
ATOM 2119 O O . MET A 1 263 ? 26.718 6.697 -16.677 1.00 88.25 263 MET A O 1
ATOM 2123 N N . PHE A 1 264 ? 25.121 5.241 -16.120 1.00 89.38 264 PHE A N 1
ATOM 2124 C CA . PHE A 1 264 ? 24.177 6.289 -15.738 1.00 89.38 264 PHE A CA 1
ATOM 2125 C C . PHE A 1 264 ? 24.441 6.815 -14.324 1.00 89.38 264 PHE A C 1
ATOM 2127 O O . PHE A 1 264 ? 24.664 6.054 -13.384 1.00 89.38 264 PHE A O 1
ATOM 2134 N N . ALA A 1 265 ? 24.402 8.137 -14.180 1.00 88.19 265 ALA A N 1
ATOM 2135 C CA . ALA A 1 265 ? 24.285 8.812 -12.904 1.00 88.19 265 ALA A CA 1
ATOM 2136 C C . ALA A 1 265 ? 22.875 8.595 -12.344 1.00 88.19 265 ALA A C 1
ATOM 2138 O O . ALA A 1 265 ? 21.879 8.684 -13.064 1.00 88.19 265 ALA A O 1
ATOM 2139 N N . GLU A 1 266 ? 22.799 8.343 -11.044 1.00 89.44 266 GLU A N 1
ATOM 2140 C CA . GLU A 1 266 ? 21.558 7.993 -10.371 1.00 89.44 266 GLU A CA 1
ATOM 2141 C C . GLU A 1 266 ? 21.463 8.733 -9.030 1.00 89.44 266 GLU A C 1
ATOM 2143 O O . GLU A 1 266 ? 22.456 8.915 -8.320 1.00 89.44 266 GLU A O 1
ATOM 2148 N N . ILE A 1 267 ? 20.262 9.217 -8.707 1.00 89.19 267 ILE A N 1
ATOM 2149 C CA . ILE A 1 267 ? 20.013 10.084 -7.549 1.00 89.19 267 ILE A CA 1
ATOM 2150 C C . ILE A 1 267 ? 19.586 9.310 -6.300 1.00 89.19 267 ILE A C 1
ATOM 2152 O O . ILE A 1 267 ? 19.685 9.852 -5.199 1.00 89.19 267 ILE A O 1
ATOM 2156 N N . TYR A 1 268 ? 19.091 8.081 -6.460 1.00 89.25 268 TYR A N 1
ATOM 2157 C CA . TYR A 1 268 ? 18.619 7.250 -5.349 1.00 89.25 268 TYR A CA 1
ATOM 2158 C C . TYR A 1 268 ? 19.556 6.051 -5.060 1.00 89.25 268 TYR A C 1
ATOM 2160 O O . TYR A 1 268 ? 19.771 5.735 -3.894 1.00 89.25 268 TYR A O 1
ATOM 2168 N N . ASN A 1 269 ? 20.195 5.481 -6.091 1.00 87.44 269 ASN A N 1
ATOM 2169 C CA . ASN A 1 269 ? 21.231 4.425 -6.061 1.00 87.44 269 ASN A CA 1
ATOM 2170 C C . ASN A 1 269 ? 20.815 3.123 -5.361 1.00 87.44 269 ASN A C 1
ATOM 2172 O O . ASN A 1 269 ? 19.803 2.541 -5.709 1.00 87.44 269 ASN A O 1
ATOM 2176 N N . ASP A 1 270 ? 21.622 2.618 -4.434 1.00 87.38 270 ASP A N 1
ATOM 2177 C CA . ASP A 1 270 ? 21.224 1.558 -3.518 1.00 87.38 270 ASP A CA 1
ATOM 2178 C C . ASP A 1 270 ? 20.568 2.247 -2.321 1.00 87.38 270 ASP A C 1
ATOM 2180 O O . ASP A 1 270 ? 21.243 2.709 -1.398 1.00 87.38 270 ASP A O 1
ATOM 2184 N N . TRP A 1 271 ? 19.263 2.503 -2.435 1.00 87.56 271 TRP A N 1
ATOM 2185 C CA . TRP A 1 271 ? 18.511 3.231 -1.417 1.00 87.56 271 TRP A CA 1
ATOM 2186 C C . TRP A 1 271 ? 18.345 2.346 -0.181 1.00 87.56 271 TRP A C 1
ATOM 2188 O O . TRP A 1 271 ? 17.975 1.189 -0.313 1.00 87.56 271 TRP A O 1
ATOM 2198 N N . VAL A 1 272 ? 18.581 2.914 1.009 1.00 86.31 272 VAL A N 1
ATOM 2199 C CA . VAL A 1 272 ? 18.641 2.206 2.308 1.00 86.31 272 VAL A CA 1
ATOM 2200 C C . VAL A 1 272 ? 19.632 1.025 2.347 1.00 86.31 272 VAL A C 1
ATOM 2202 O O . VAL A 1 272 ? 19.251 -0.075 2.755 1.00 86.31 272 VAL A O 1
ATOM 2205 N N . PRO A 1 273 ? 20.921 1.249 2.010 1.00 82.12 273 PRO A N 1
ATOM 2206 C CA . PRO A 1 273 ? 21.922 0.203 2.154 1.00 82.12 273 PRO A CA 1
ATOM 2207 C C . PRO A 1 273 ? 22.083 -0.137 3.647 1.00 82.12 273 PRO A C 1
ATOM 2209 O O . PRO A 1 273 ? 21.806 0.717 4.505 1.00 82.12 273 PRO A O 1
ATOM 2212 N N . PRO A 1 274 ? 22.534 -1.357 3.992 1.00 79.00 274 PRO A N 1
ATOM 2213 C CA . PRO A 1 274 ? 22.833 -1.712 5.370 1.00 79.00 274 PRO A CA 1
ATOM 2214 C C . PRO A 1 274 ? 23.713 -0.644 6.020 1.00 79.00 274 PRO A C 1
ATOM 2216 O O . PRO A 1 274 ? 24.693 -0.182 5.438 1.00 79.00 274 PRO A O 1
ATOM 2219 N N . TYR A 1 275 ? 23.343 -0.230 7.228 1.00 62.78 275 TYR A N 1
ATOM 2220 C CA . TYR A 1 275 ? 24.105 0.768 7.960 1.00 62.78 275 TYR A CA 1
ATOM 2221 C C . TYR A 1 275 ? 25.468 0.185 8.337 1.00 62.78 275 TYR A C 1
ATOM 2223 O O . TYR A 1 275 ? 25.544 -0.705 9.184 1.00 62.78 275 TYR A O 1
ATOM 2231 N N . ASP A 1 276 ? 26.542 0.709 7.757 1.00 63.69 276 ASP A N 1
ATOM 2232 C CA . ASP A 1 276 ? 27.871 0.605 8.343 1.00 63.69 276 ASP A CA 1
ATOM 2233 C C . ASP A 1 276 ? 28.319 1.972 8.884 1.00 63.69 276 ASP A C 1
ATOM 2235 O O . ASP A 1 276 ? 27.711 3.016 8.621 1.00 63.69 276 ASP A O 1
ATOM 2239 N N . ALA A 1 277 ? 29.380 1.975 9.691 1.00 57.22 277 ALA A N 1
ATOM 2240 C CA . ALA A 1 277 ? 29.895 3.174 10.352 1.00 57.22 277 ALA A CA 1
ATOM 2241 C C . ALA A 1 277 ? 30.339 4.298 9.381 1.00 57.22 277 ALA A C 1
ATOM 2243 O O . ALA A 1 277 ? 30.713 5.381 9.837 1.00 57.22 277 ALA A O 1
ATOM 2244 N N . THR A 1 278 ? 30.307 4.072 8.062 1.00 56.03 278 THR A N 1
ATOM 2245 C CA . THR A 1 278 ? 30.706 5.035 7.029 1.00 56.03 278 THR A CA 1
ATOM 2246 C C . THR A 1 278 ? 29.523 5.741 6.353 1.00 56.03 278 THR A C 1
ATOM 2248 O O . THR A 1 278 ? 29.732 6.709 5.609 1.00 56.03 278 THR A O 1
ATOM 2251 N N . TYR A 1 279 ? 28.278 5.346 6.650 1.00 55.47 279 TYR A N 1
ATOM 2252 C CA . TYR A 1 279 ? 27.084 5.913 6.024 1.00 55.47 279 TYR A CA 1
ATOM 2253 C C . TYR A 1 279 ? 26.831 7.372 6.454 1.00 55.47 279 TYR A C 1
ATOM 2255 O O . TYR A 1 279 ? 26.377 7.658 7.561 1.00 55.47 279 TYR A O 1
ATOM 2263 N N . ARG A 1 280 ? 27.100 8.325 5.548 1.00 52.75 280 ARG A N 1
ATOM 2264 C CA . ARG A 1 280 ? 26.858 9.775 5.738 1.00 52.75 280 ARG A CA 1
ATOM 2265 C C . ARG A 1 280 ? 25.661 10.322 4.946 1.00 52.75 280 ARG A C 1
ATOM 2267 O O . ARG A 1 280 ? 25.547 11.532 4.771 1.00 52.75 280 ARG A O 1
ATOM 2274 N N . GLY A 1 281 ? 24.758 9.445 4.503 1.00 46.66 281 GLY A N 1
ATOM 2275 C CA . GLY A 1 281 ? 23.614 9.804 3.664 1.00 46.66 281 GLY A CA 1
ATOM 2276 C C . GLY A 1 281 ? 23.989 9.932 2.183 1.00 46.66 281 GLY A C 1
ATOM 2277 O O . GLY A 1 281 ? 24.994 10.546 1.830 1.00 46.66 281 GLY A O 1
ATOM 2278 N N . GLY A 1 282 ? 23.159 9.337 1.324 1.00 51.09 282 GLY A N 1
ATOM 2279 C CA . GLY A 1 282 ? 23.421 9.169 -0.105 1.00 51.09 282 GLY A CA 1
ATOM 2280 C C . GLY A 1 282 ? 24.153 7.855 -0.349 1.00 51.09 282 GLY A C 1
ATOM 2281 O O . GLY A 1 282 ? 25.331 7.742 -0.016 1.00 51.09 282 GLY A O 1
ATOM 2282 N N . GLY A 1 283 ? 23.443 6.857 -0.886 1.00 44.16 283 GLY A N 1
ATOM 2283 C CA . GLY A 1 283 ? 24.023 5.560 -1.228 1.00 44.16 283 GLY A CA 1
ATOM 2284 C C . GLY A 1 283 ? 25.277 5.763 -2.074 1.00 44.16 283 GLY A C 1
ATOM 2285 O O . GLY A 1 283 ? 25.208 6.308 -3.177 1.00 44.16 283 GLY A O 1
ATOM 2286 N N . LYS A 1 284 ? 26.436 5.395 -1.530 1.00 43.62 284 LYS A N 1
ATOM 2287 C CA . LYS A 1 284 ? 27.657 5.266 -2.316 1.00 43.62 284 LYS A CA 1
ATOM 2288 C C . LYS A 1 284 ? 27.633 3.887 -2.957 1.00 43.62 284 LYS A C 1
ATOM 2290 O O . LYS A 1 284 ? 27.314 2.909 -2.293 1.00 43.62 284 LYS A O 1
ATOM 2295 N N . LEU A 1 285 ? 28.012 3.824 -4.231 1.00 43.19 285 LEU A N 1
ATOM 2296 C CA . LEU A 1 285 ? 28.467 2.596 -4.876 1.00 43.19 285 LEU A CA 1
ATOM 2297 C C . LEU A 1 285 ? 29.754 2.139 -4.175 1.00 43.19 285 LEU A C 1
ATOM 2299 O O . LEU A 1 285 ? 30.855 2.399 -4.654 1.00 43.19 285 LEU A O 1
ATOM 2303 N N . GLU A 1 286 ? 29.631 1.500 -3.017 1.00 39.97 286 GLU A N 1
ATOM 2304 C CA . GLU A 1 286 ? 30.689 0.631 -2.529 1.00 39.97 286 GLU A CA 1
ATOM 2305 C C . GLU A 1 286 ? 30.410 -0.761 -3.075 1.00 39.97 286 GLU A C 1
ATOM 2307 O O . GLU A 1 286 ? 29.424 -1.414 -2.746 1.00 39.97 286 GLU A O 1
ATOM 2312 N N . VAL A 1 287 ? 31.270 -1.184 -3.998 1.00 38.94 287 VAL A N 1
ATOM 2313 C CA . VAL A 1 287 ? 31.306 -2.552 -4.502 1.00 38.94 287 VAL A CA 1
ATOM 2314 C C . VAL A 1 287 ? 31.522 -3.459 -3.292 1.00 38.94 287 VAL A C 1
ATOM 2316 O O . VAL A 1 287 ? 32.640 -3.534 -2.779 1.00 38.94 287 VAL A O 1
ATOM 2319 N N . MET A 1 288 ? 30.467 -4.129 -2.817 1.00 32.59 288 MET A N 1
ATOM 2320 C CA . MET A 1 288 ? 30.596 -5.171 -1.801 1.00 32.59 288 MET A CA 1
ATOM 2321 C C . MET A 1 288 ? 31.539 -6.246 -2.343 1.00 32.59 288 MET A C 1
ATOM 2323 O O . MET A 1 288 ? 31.173 -7.053 -3.198 1.00 32.59 288 MET A O 1
ATOM 2327 N N . LYS A 1 289 ? 32.776 -6.271 -1.843 1.00 29.92 289 LYS A N 1
ATOM 2328 C CA . LYS A 1 289 ? 33.638 -7.444 -1.961 1.00 29.92 289 LYS A CA 1
ATOM 2329 C C . LYS A 1 289 ? 33.096 -8.497 -1.000 1.00 29.92 289 LYS A C 1
ATOM 2331 O O . LYS A 1 289 ? 33.471 -8.524 0.166 1.00 29.92 289 LYS A O 1
ATOM 2336 N N . LEU A 1 290 ? 32.215 -9.362 -1.496 1.00 28.42 290 LEU A N 1
ATOM 2337 C CA . LEU A 1 290 ? 31.955 -10.647 -0.855 1.00 28.42 290 LEU A CA 1
ATOM 2338 C C . LEU A 1 290 ? 33.233 -11.487 -0.946 1.00 28.42 290 LEU A C 1
ATOM 2340 O O . LEU A 1 290 ? 33.511 -12.128 -1.956 1.00 28.42 290 LEU A O 1
ATOM 2344 N N . SER A 1 291 ? 34.041 -11.452 0.109 1.00 34.84 291 SER A N 1
ATOM 2345 C CA . SER A 1 291 ? 34.999 -12.515 0.384 1.00 34.84 291 SER A CA 1
ATOM 2346 C C . SER A 1 291 ? 34.213 -13.721 0.892 1.00 34.84 291 SER A C 1
ATOM 2348 O O . SER A 1 291 ? 33.761 -13.729 2.037 1.00 34.84 291 SER A O 1
ATOM 2350 N N . LEU A 1 292 ? 34.006 -14.704 0.018 1.00 31.38 292 LEU A N 1
ATOM 2351 C CA . LEU A 1 292 ? 33.603 -16.046 0.426 1.00 31.38 292 LEU A CA 1
ATOM 2352 C C . LEU A 1 292 ? 34.744 -16.641 1.268 1.00 31.38 292 LEU A C 1
ATOM 2354 O O . LEU A 1 292 ? 35.901 -16.587 0.844 1.00 31.38 292 LEU A O 1
ATOM 2358 N N . LEU A 1 293 ? 34.408 -17.128 2.465 1.00 39.88 293 LEU A N 1
ATOM 2359 C CA . LEU A 1 293 ? 35.257 -18.040 3.239 1.00 39.88 293 LEU A CA 1
ATOM 2360 C C . LEU A 1 293 ? 35.227 -19.431 2.603 1.00 39.88 293 LEU A C 1
ATOM 2362 O O . LEU A 1 293 ? 34.132 -19.828 2.142 1.00 39.88 293 LEU A O 1
#

Foldseek 3Di:
DFFAKDQPDKFFFPDKDAPPQQFIKTFNPDWAKFWKKFKAAQAQAQQKKKKWFFADRDSQDCPGDQHTDIDMDGDRRDRIDIDHDDPAMAGHRMMGIHRHPPDGDRVRMMDTHIARPWAFDADDDDPDVVVVVVLVVLQRQQRRCHHLARAPHSHHDSWRQQLCCLVNVLSVLNTTDCLRSLVVRLVQQLVQADPQLWTASTGPDDVHCTNQAPNSSCSNVSSCVSSCVRPVDCVSCVVCVVSVVSNVVSQQVPQADPVDHPDGHGFQPPPPDPDDPPDPDTDDPDPPPPPDD

Organism: NCBI:txid504487

Secondary structure (DSSP, 8-state):
-PPPEEEEEEE--SEEEE-GGG-EEEEEEEEEEEEEEEEEESPPTT-EEEEEEESSS-TT-TTSTTS-EEEEEE----SEEEEE-SS--EEEEEEEEES--SPP-GGGEEEEEEEE-PPB------S-HHHHHHHHHHHHHHHHTBSSSB-S-TTTT---BHHHHHHHHHHHHHHB--HHHHHHHHHHHHTT--TT-PPPSBSS-SSTTTTS-HHHHTHHHHHHHHHHHHH---HHHHHHHHHHHHHHHHHHHHHEETTEEEEE--SSSSSS----TT--SS-----------

Radius of gyration: 22.6 Å; chains: 1; bounding box: 64×44×61 Å

InterPro domains:
  IPR008902 Alpha-L-rhamnosidase, concanavalin-like domain [PF05592] (26-115)
  IPR008928 Six-hairpin glycosidase superfamily [SSF48208] (141-274)
  IPR012341 Six-hairpin glycosidase-like superfamily [G3DSA:1.50.10.10] (118-286)
  IPR016007 Alpha-L-rhamnosidase [PTHR33307] (2-275)
  IPR035396 Alpha-L-rhamnosidase, six-hairpin glycosidase domain [PF17389] (121-274)

pLDDT: mean 92.25, std 13.46, range [28.42, 98.75]